Protein AF-A0AAD7ZHV6-F1 (afdb_monomer)

Solvent-accessible surface area (backbone atoms only — not comparable to full-atom values): 13917 Å² total; per-residue (Å²): 109,82,68,57,58,52,56,50,53,55,52,48,56,58,51,60,70,66,75,75,76,78,88,89,85,88,88,82,79,77,79,64,90,80,60,71,96,67,81,69,80,57,90,47,73,70,54,40,53,52,46,62,69,43,40,80,63,46,52,60,50,57,76,64,40,68,64,48,88,43,93,79,22,55,81,46,42,68,58,33,54,52,41,50,53,53,48,52,53,51,52,50,52,51,52,56,50,51,47,42,57,51,21,61,75,71,70,44,59,58,67,59,41,45,71,46,58,51,47,47,62,66,46,49,62,57,49,54,54,28,50,53,38,32,73,74,69,39,46,70,58,19,53,50,52,58,54,48,51,56,50,43,40,65,70,46,60,54,47,51,60,52,50,52,46,32,71,73,69,72,47,83,84,80,82,84,54,86,52,52,70,60,56,54,51,51,52,53,50,49,52,49,52,53,53,51,50,44,57,73,52,69,78,51,98,40,75,68,54,56,52,51,51,56,53,50,49,54,52,49,53,53,52,53,48,37,43,73,72,57,74,48,71,73,95,102

Radius of gyration: 22.1 Å; Cα contacts (8 Å, |Δi|>4): 87; chains: 1; bounding box: 61×50×46 Å

pLDDT: mean 73.15, std 20.59, range [24.53, 94.25]

Sequence (236 aa):
EKMEVGAAAITDSFCTQRESVGPMADPDEVVDTNDALDISWPDTARKRITYLLVAPIVFPLWITLPDTRTPRGKKFFPVTFIGSIVWIAAYSYLMVWWANVSGDTIKIPPEVMGLTFLAAGTSIPDLITSVIVARKGFGDMAVSSSVGSNIFDVTVGLPVPWLLYGIIYGKPVEVNSVGMVCSISILFMMLLFVILSIACFRWKMNKGLGFTMFLLYFVFVAVSLMFEYNVLTCPF

Structure (mmCIF, N/CA/C/O backbone):
data_AF-A0AAD7ZHV6-F1
#
_entry.id   AF-A0AAD7ZHV6-F1
#
loop_
_atom_site.group_PDB
_atom_site.id
_atom_site.type_symbol
_atom_site.label_atom_id
_atom_site.label_alt_id
_atom_site.label_comp_id
_atom_site.label_asym_id
_atom_site.label_entity_id
_atom_site.label_seq_id
_atom_site.pdbx_PDB_ins_code
_atom_site.Cartn_x
_atom_site.Cartn_y
_atom_site.Cartn_z
_atom_site.occupancy
_atom_site.B_iso_or_equiv
_atom_site.auth_seq_id
_atom_site.auth_comp_id
_atom_site.auth_asym_id
_atom_site.auth_atom_id
_atom_site.pdbx_PDB_model_num
ATOM 1 N N . GLU A 1 1 ? -9.400 23.121 25.399 1.00 29.61 1 GLU A N 1
ATOM 2 C CA . GLU A 1 1 ? -9.504 24.374 24.613 1.00 29.61 1 GLU A CA 1
ATOM 3 C C . GLU A 1 1 ? -8.744 24.382 23.277 1.00 29.61 1 GLU A C 1
ATOM 5 O O . GLU A 1 1 ? -9.383 24.137 22.266 1.00 29.61 1 GLU A O 1
ATOM 10 N N . LYS A 1 2 ? -7.412 24.567 23.187 1.00 24.53 2 LYS A N 1
ATOM 11 C CA . LYS A 1 2 ? -6.717 24.631 21.867 1.00 24.53 2 LYS A CA 1
ATOM 12 C C . LYS A 1 2 ? -6.598 23.301 21.090 1.00 24.53 2 LYS A C 1
ATOM 14 O O . LYS A 1 2 ? -6.359 23.336 19.890 1.00 24.53 2 LYS A O 1
ATOM 19 N N . MET A 1 3 ? -6.807 22.150 21.736 1.00 26.00 3 MET A N 1
ATOM 20 C CA . MET A 1 3 ? -6.895 20.837 21.063 1.00 26.00 3 MET A CA 1
ATOM 21 C C . MET A 1 3 ? -8.307 20.511 20.547 1.00 26.00 3 MET A C 1
ATOM 23 O O . MET A 1 3 ? -8.442 19.807 19.553 1.00 26.00 3 MET A O 1
ATOM 27 N N . GLU A 1 4 ? -9.355 21.062 21.166 1.00 28.09 4 GLU A N 1
ATOM 28 C CA . GLU A 1 4 ? -10.747 20.851 20.730 1.00 28.09 4 GLU A CA 1
ATOM 29 C C . GLU A 1 4 ? -11.086 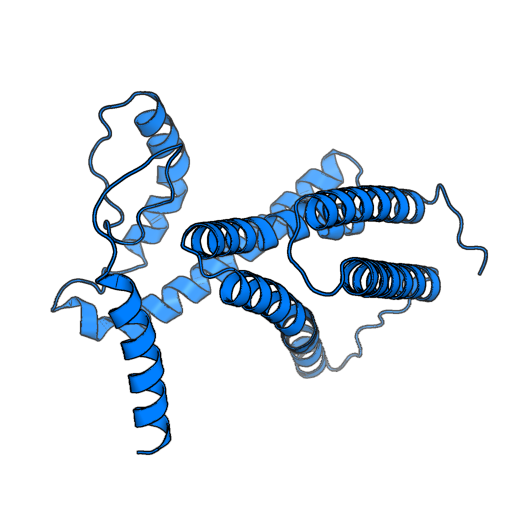21.689 19.492 1.00 28.09 4 GLU A C 1
ATOM 31 O O . GLU A 1 4 ? -11.798 21.223 18.608 1.00 28.09 4 GLU A O 1
ATOM 36 N N . VAL A 1 5 ? -10.495 22.884 19.372 1.00 28.27 5 VAL A N 1
ATOM 37 C CA . VAL A 1 5 ? -10.649 23.750 18.189 1.00 28.27 5 VAL A CA 1
ATOM 38 C C . VAL A 1 5 ? -9.995 23.129 16.942 1.00 28.27 5 VAL A C 1
ATOM 40 O O . VAL A 1 5 ? -10.519 23.267 15.839 1.00 28.27 5 VAL A O 1
ATOM 43 N N . GLY A 1 6 ? -8.896 22.381 17.104 1.00 25.42 6 GLY A N 1
ATOM 44 C CA . GLY A 1 6 ? -8.233 21.672 16.002 1.00 25.42 6 GLY A CA 1
ATOM 45 C C . GLY A 1 6 ? -9.021 20.459 15.495 1.00 25.42 6 GLY A C 1
ATOM 46 O O . GLY A 1 6 ? -9.124 20.254 14.289 1.00 25.42 6 GLY A O 1
ATOM 47 N N . ALA A 1 7 ? -9.641 19.694 16.400 1.00 28.95 7 ALA A N 1
ATOM 48 C CA . ALA A 1 7 ? -10.494 18.561 16.036 1.00 28.95 7 ALA A CA 1
ATOM 49 C C . ALA A 1 7 ? -11.798 19.014 15.351 1.00 28.95 7 ALA A C 1
ATOM 51 O O . ALA A 1 7 ? -12.241 18.387 14.387 1.00 28.95 7 ALA A O 1
ATOM 52 N N . ALA A 1 8 ? -12.373 20.141 15.788 1.00 27.81 8 ALA A N 1
ATOM 53 C CA . ALA A 1 8 ? -13.527 20.751 15.134 1.00 27.81 8 ALA A CA 1
ATOM 54 C C . ALA A 1 8 ? -13.194 21.218 13.704 1.00 27.81 8 ALA A C 1
ATOM 56 O O . ALA A 1 8 ? -13.941 20.898 12.789 1.00 27.81 8 ALA A O 1
ATOM 57 N N . ALA A 1 9 ? -12.041 21.861 13.481 1.00 28.52 9 ALA A N 1
ATOM 58 C CA . ALA A 1 9 ? -11.628 22.346 12.158 1.00 28.52 9 ALA A CA 1
ATOM 59 C C . ALA A 1 9 ? -11.360 21.220 11.136 1.00 28.52 9 ALA A C 1
ATOM 61 O O . ALA A 1 9 ? -11.648 21.374 9.950 1.00 28.52 9 ALA A O 1
ATOM 62 N N . ILE A 1 10 ? -10.845 20.070 11.585 1.00 32.94 10 ILE A N 1
ATOM 63 C CA . ILE A 1 10 ? -10.624 18.898 10.719 1.00 32.94 10 ILE A CA 1
ATOM 64 C C . ILE A 1 10 ? -11.960 18.234 10.360 1.00 32.94 10 ILE A C 1
ATOM 66 O O . ILE A 1 10 ? -12.163 17.838 9.214 1.00 32.94 10 ILE A O 1
ATOM 70 N N . THR A 1 11 ? -12.894 18.176 11.313 1.00 33.62 11 THR A N 1
ATOM 71 C CA . THR A 1 11 ? -14.239 17.625 11.087 1.00 33.62 11 THR A CA 1
ATOM 72 C C . THR A 1 11 ? -15.056 18.519 10.147 1.00 33.62 11 THR A C 1
ATOM 74 O O . THR A 1 11 ? -15.744 18.008 9.266 1.00 33.62 11 THR A O 1
ATOM 77 N N . ASP A 1 12 ? -14.926 19.843 10.265 1.00 28.05 12 ASP A N 1
ATOM 78 C CA . ASP A 1 12 ? -15.642 20.819 9.432 1.00 28.05 12 ASP A CA 1
ATOM 79 C C . ASP A 1 12 ? -15.108 20.860 7.990 1.00 28.05 12 ASP A C 1
ATOM 81 O O . ASP A 1 12 ? -15.878 20.948 7.032 1.00 28.05 12 ASP A O 1
ATOM 85 N N . SER A 1 13 ? -13.792 20.686 7.810 1.00 30.81 13 SER A N 1
ATOM 86 C CA . SER A 1 13 ? -13.170 20.574 6.482 1.00 30.81 13 SER A CA 1
ATOM 87 C C . SER A 1 13 ? -13.609 19.293 5.748 1.00 30.81 13 SER A C 1
ATOM 89 O O . SER A 1 13 ? -13.866 19.312 4.543 1.00 30.81 13 SER A O 1
ATOM 91 N N . PHE A 1 14 ? -13.801 18.192 6.488 1.00 32.56 14 PHE A N 1
ATOM 92 C CA . PHE A 1 14 ? -14.331 16.933 5.949 1.00 32.56 14 PHE A CA 1
ATOM 93 C C . PHE A 1 14 ? -15.841 16.996 5.655 1.00 32.56 14 PHE A C 1
ATOM 95 O O . PHE A 1 14 ? -16.314 16.363 4.710 1.00 32.56 14 PHE A O 1
ATOM 102 N N . CYS A 1 15 ? -16.604 17.772 6.435 1.00 30.14 15 CYS A N 1
ATOM 103 C CA . CYS A 1 15 ? -18.039 17.980 6.218 1.00 30.14 15 CYS A CA 1
ATOM 104 C C . CYS A 1 15 ? -18.305 18.897 5.010 1.00 30.14 15 CYS A C 1
ATOM 106 O O . CYS A 1 15 ? -19.148 18.584 4.172 1.00 30.14 15 CYS A O 1
ATOM 108 N N . THR A 1 16 ? -17.509 19.960 4.849 1.00 28.33 16 THR A N 1
ATOM 109 C CA . THR A 1 16 ? -17.641 20.936 3.749 1.00 28.33 16 THR A CA 1
ATOM 110 C C . THR A 1 16 ? -17.313 20.322 2.379 1.00 28.33 16 THR A C 1
ATOM 112 O O . THR A 1 16 ? -17.933 20.670 1.374 1.00 28.33 16 THR A O 1
ATOM 115 N N . GLN A 1 17 ? -16.398 19.344 2.303 1.00 30.81 17 GLN A N 1
ATOM 116 C CA . GLN A 1 17 ? -16.165 18.598 1.054 1.00 30.81 17 GLN A CA 1
ATOM 117 C C . GLN A 1 17 ? -17.303 17.625 0.689 1.00 30.81 17 GLN A C 1
ATOM 119 O O . GLN A 1 17 ? -17.362 17.167 -0.454 1.00 30.81 17 GLN A O 1
ATOM 124 N N . ARG A 1 18 ? -18.213 17.314 1.622 1.00 34.84 18 ARG A N 1
ATOM 125 C CA . ARG A 1 18 ? -19.329 16.379 1.409 1.00 34.84 18 ARG A CA 1
ATOM 126 C C . ARG A 1 18 ? -20.554 17.035 0.758 1.00 34.84 18 ARG A C 1
ATOM 128 O O . ARG A 1 18 ? -21.341 16.323 0.145 1.00 34.84 18 ARG A O 1
ATOM 135 N N . GLU A 1 19 ? -20.702 18.360 0.841 1.00 28.58 19 GLU A N 1
ATOM 136 C CA . GLU A 1 19 ? -21.895 19.087 0.361 1.00 28.58 19 GLU A CA 1
ATOM 137 C C . GLU A 1 19 ? -21.845 19.553 -1.109 1.00 28.58 19 GLU A C 1
ATOM 139 O O . GLU A 1 19 ? -22.866 19.980 -1.640 1.00 28.58 19 GLU A O 1
ATOM 144 N N . SER A 1 20 ? -20.714 19.455 -1.818 1.00 25.39 20 SER A N 1
ATOM 145 C CA . SER A 1 20 ? -20.574 20.048 -3.166 1.00 25.39 20 SER A CA 1
ATOM 146 C C . SER A 1 20 ? -20.780 19.100 -4.359 1.00 25.39 20 SER A C 1
ATOM 148 O O . SER A 1 20 ? -20.520 19.487 -5.499 1.00 25.39 20 SER A O 1
ATOM 150 N N . VAL A 1 21 ? -21.270 17.873 -4.159 1.00 34.78 21 VAL A N 1
ATOM 151 C CA . VAL A 1 21 ? -21.378 16.883 -5.249 1.00 34.78 21 VAL A CA 1
ATOM 152 C C . VAL A 1 21 ? -22.823 16.748 -5.745 1.00 34.78 21 VAL A C 1
ATOM 154 O O . VAL A 1 21 ? -23.603 15.951 -5.232 1.00 34.78 21 VAL A O 1
ATOM 157 N N . GLY A 1 22 ? -23.166 17.538 -6.769 1.00 26.11 22 GLY A N 1
ATOM 158 C CA . GLY A 1 22 ? -24.291 17.278 -7.681 1.00 26.11 22 GLY A CA 1
ATOM 159 C C . GLY A 1 22 ? -24.000 16.122 -8.665 1.00 26.11 22 GLY A C 1
ATOM 160 O O . GLY A 1 22 ? -22.880 15.609 -8.688 1.00 26.11 22 GLY A O 1
ATOM 161 N N . PRO A 1 23 ? -24.991 15.669 -9.462 1.00 35.00 23 PRO A N 1
ATOM 162 C CA . PRO A 1 23 ? -25.099 14.259 -9.842 1.00 35.00 23 PRO A CA 1
ATOM 163 C C . PRO A 1 23 ? -24.339 13.826 -11.114 1.00 35.00 23 PRO A C 1
ATOM 165 O O . PRO A 1 23 ? -24.315 14.534 -12.115 1.00 35.00 23 PRO A O 1
ATOM 168 N N . MET A 1 24 ? -23.880 12.564 -11.045 1.00 32.53 24 MET A N 1
ATOM 169 C CA . MET A 1 24 ? -23.642 11.545 -12.094 1.00 32.53 24 MET A CA 1
ATOM 170 C C . MET A 1 24 ? -22.413 11.612 -13.024 1.00 32.53 24 MET A C 1
ATOM 172 O O . MET A 1 24 ? -22.297 12.490 -13.871 1.00 32.53 24 MET A O 1
ATOM 176 N N . ALA A 1 25 ? -21.610 10.533 -12.988 1.00 29.33 25 ALA A N 1
ATOM 177 C CA . ALA A 1 25 ? -21.457 9.581 -14.106 1.00 29.33 25 ALA A CA 1
ATOM 178 C C . ALA A 1 25 ? -20.712 8.294 -13.660 1.00 29.33 25 ALA A C 1
ATOM 180 O O . ALA A 1 25 ? -19.634 8.361 -13.073 1.00 29.33 25 ALA A O 1
ATOM 181 N N . ASP A 1 26 ? -21.324 7.146 -13.962 1.00 27.09 26 ASP A N 1
ATOM 182 C CA . ASP A 1 26 ? -20.898 5.752 -13.731 1.00 27.09 26 ASP A CA 1
ATOM 183 C C . ASP A 1 26 ? -19.691 5.372 -14.626 1.00 27.09 26 ASP A C 1
ATOM 185 O O . ASP A 1 26 ? -19.615 5.850 -15.766 1.00 27.09 26 ASP A O 1
ATOM 189 N N . PRO A 1 27 ? -18.712 4.577 -14.145 1.00 34.56 27 PRO A N 1
ATOM 190 C CA . PRO A 1 27 ? -18.794 3.135 -14.400 1.00 34.56 27 PRO A CA 1
ATOM 191 C C . PRO A 1 27 ? -18.242 2.272 -13.242 1.00 34.56 27 PRO A C 1
ATOM 193 O O . PRO A 1 27 ? -17.041 2.270 -12.965 1.00 34.56 27 PRO A O 1
ATOM 196 N N . ASP A 1 28 ? -19.146 1.506 -12.639 1.00 31.28 28 ASP A N 1
ATOM 197 C CA . ASP A 1 28 ? -18.981 0.365 -11.733 1.00 31.28 28 ASP A CA 1
ATOM 198 C C . ASP A 1 28 ? -18.637 0.695 -10.263 1.00 31.28 28 ASP A C 1
ATOM 200 O O . ASP A 1 28 ? -17.529 0.487 -9.770 1.00 31.28 28 ASP A O 1
ATOM 204 N N . GLU A 1 29 ? -19.682 1.181 -9.574 1.00 35.78 29 GLU A N 1
ATOM 205 C CA . GLU A 1 29 ? -19.980 1.067 -8.131 1.00 35.78 29 GLU A CA 1
ATOM 206 C C . GLU A 1 29 ? -18.822 1.339 -7.163 1.00 35.78 29 GLU A C 1
ATOM 208 O O . GLU A 1 29 ? -18.346 0.483 -6.414 1.00 35.78 29 GLU A O 1
ATOM 213 N N . VAL A 1 30 ? -18.448 2.615 -7.085 1.00 38.97 30 VAL A N 1
ATOM 214 C CA . VAL A 1 30 ? -17.851 3.157 -5.866 1.00 38.97 30 VAL A CA 1
ATOM 215 C C . VAL A 1 30 ? -18.889 3.012 -4.754 1.00 38.97 30 VAL A C 1
ATOM 217 O O . VAL A 1 30 ? -19.944 3.636 -4.827 1.00 38.97 30 VAL A O 1
ATOM 220 N N . VAL A 1 31 ? -18.595 2.172 -3.759 1.00 37.25 31 VAL A N 1
ATOM 221 C CA . VAL A 1 31 ? -19.381 1.999 -2.529 1.00 37.25 31 VAL A CA 1
ATOM 222 C C . VAL A 1 31 ? -19.803 3.374 -2.013 1.00 37.25 31 VAL A C 1
ATOM 224 O O . VAL A 1 31 ? -18.964 4.158 -1.557 1.00 37.25 31 VAL A O 1
ATOM 227 N N . ASP A 1 32 ? -21.093 3.681 -2.137 1.00 33.06 32 ASP A N 1
ATOM 228 C CA . ASP A 1 32 ? -21.663 4.914 -1.622 1.00 33.06 32 ASP A CA 1
ATOM 229 C C . ASP A 1 32 ? -21.530 4.879 -0.097 1.00 33.06 32 ASP A C 1
ATOM 231 O O . ASP A 1 32 ? -22.195 4.123 0.606 1.00 33.06 32 ASP A O 1
ATOM 235 N N . THR A 1 33 ? -20.595 5.665 0.434 1.00 39.09 33 THR A N 1
ATOM 236 C CA . THR A 1 33 ? -20.297 5.741 1.874 1.00 39.09 33 THR A CA 1
ATOM 237 C C . THR A 1 33 ? -21.396 6.471 2.663 1.00 39.09 33 THR A C 1
ATOM 239 O O . THR A 1 33 ? -21.225 6.780 3.851 1.00 39.09 33 THR A O 1
ATOM 242 N N . ASN A 1 34 ? -22.527 6.788 2.024 1.00 37.19 34 ASN A N 1
ATOM 243 C CA . ASN A 1 34 ? -23.663 7.450 2.649 1.00 37.19 34 ASN A CA 1
ATOM 244 C C . ASN A 1 34 ? -24.919 6.608 2.8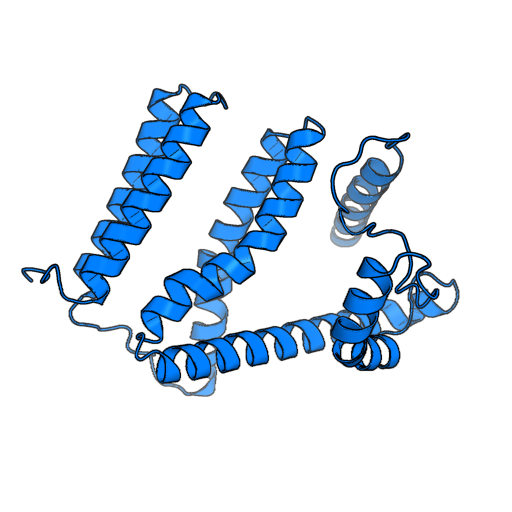34 1.00 37.19 34 ASN A C 1
ATOM 246 O O . ASN A 1 34 ? -25.725 7.000 3.682 1.00 37.19 34 ASN A O 1
ATOM 250 N N . ASP A 1 35 ? -25.040 5.459 2.183 1.00 38.53 35 ASP A N 1
ATOM 251 C CA . ASP A 1 35 ? -26.140 4.553 2.474 1.00 38.53 35 ASP A CA 1
ATOM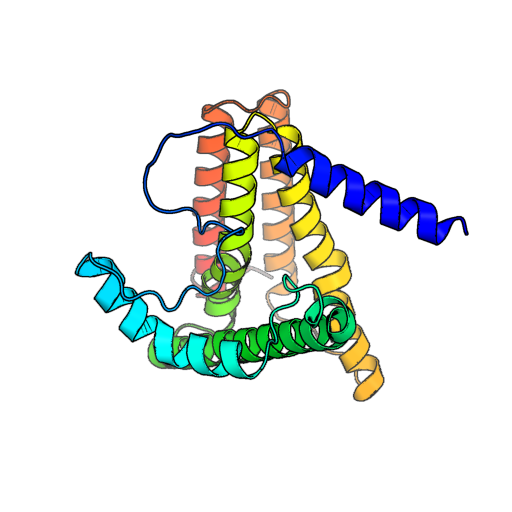 252 C C . ASP A 1 35 ? -25.760 3.638 3.638 1.00 38.53 35 ASP A C 1
ATOM 254 O O . ASP A 1 35 ? -24.589 3.327 3.881 1.00 38.53 35 ASP A O 1
ATOM 258 N N . ALA A 1 36 ? -26.753 3.289 4.454 1.00 39.62 36 ALA A N 1
ATOM 259 C CA . ALA A 1 36 ? -26.572 2.334 5.533 1.00 39.62 36 ALA A CA 1
ATOM 260 C C . ALA A 1 36 ? -26.029 1.006 4.972 1.00 39.62 36 ALA A C 1
ATOM 262 O O . ALA A 1 36 ? -25.963 0.789 3.764 1.00 39.62 36 ALA A O 1
ATOM 263 N N . LEU A 1 37 ? -25.678 0.072 5.856 1.00 46.94 37 LEU A N 1
ATOM 264 C CA . LEU A 1 37 ? -25.585 -1.339 5.487 1.00 46.94 37 LEU A CA 1
ATOM 265 C C . LEU A 1 37 ? -26.996 -1.808 5.082 1.00 46.94 37 LEU A C 1
ATOM 267 O O . LEU A 1 37 ? -27.730 -2.388 5.879 1.00 46.94 37 LEU A O 1
ATOM 271 N N . ASP A 1 38 ? -27.425 -1.420 3.882 1.00 43.81 38 ASP A N 1
ATOM 272 C CA . ASP A 1 38 ? -28.804 -1.516 3.449 1.00 43.81 38 ASP A CA 1
ATOM 273 C C . ASP A 1 38 ? -29.036 -2.954 2.996 1.00 43.81 38 ASP A C 1
ATOM 275 O O . ASP A 1 38 ? -28.678 -3.370 1.897 1.00 43.81 38 ASP A O 1
ATOM 279 N N . ILE A 1 39 ? -29.628 -3.737 3.897 1.00 52.03 39 ILE A N 1
ATOM 280 C CA . ILE A 1 39 ? -30.078 -5.123 3.692 1.00 52.03 39 ILE A CA 1
ATOM 281 C C . ILE A 1 39 ? -31.257 -5.197 2.692 1.00 52.03 39 ILE A C 1
ATOM 283 O O . ILE A 1 39 ? -31.858 -6.253 2.487 1.00 52.03 39 ILE A O 1
ATOM 287 N N . SER A 1 40 ? -31.599 -4.080 2.039 1.00 51.97 40 SER A N 1
ATOM 288 C CA . SER A 1 40 ? -32.602 -4.034 0.981 1.00 51.97 40 SER A CA 1
ATOM 289 C C . SER A 1 40 ? -32.300 -5.091 -0.089 1.00 51.97 40 SER A C 1
ATOM 291 O O . SER A 1 40 ? -31.190 -5.212 -0.609 1.00 51.97 40 SER A O 1
ATOM 293 N N . TRP A 1 41 ? -33.292 -5.943 -0.350 1.00 52.00 41 TRP A N 1
ATOM 294 C CA . TRP A 1 41 ? -33.145 -7.076 -1.251 1.00 52.00 41 TRP A CA 1
ATOM 295 C C . TRP A 1 41 ? -32.847 -6.567 -2.666 1.00 52.00 41 TRP A C 1
ATOM 297 O O . TRP A 1 41 ? -33.684 -5.871 -3.239 1.00 52.00 41 TRP A O 1
ATOM 307 N N . PRO A 1 42 ? -31.687 -6.899 -3.254 1.00 55.62 42 PRO A N 1
ATOM 308 C CA . PRO A 1 42 ? -31.314 -6.315 -4.529 1.00 55.62 42 PRO A CA 1
ATOM 309 C C . PRO A 1 42 ? -32.126 -6.912 -5.690 1.00 55.62 42 PRO A C 1
ATOM 311 O O . PRO A 1 42 ? -32.294 -8.136 -5.811 1.00 55.62 42 PRO A O 1
ATOM 314 N N . ASP A 1 43 ? -32.578 -6.036 -6.589 1.00 60.75 43 ASP A N 1
ATOM 315 C CA . ASP A 1 43 ? -33.375 -6.397 -7.769 1.00 60.75 43 ASP A CA 1
ATOM 316 C C . ASP A 1 43 ? -32.546 -7.090 -8.867 1.00 60.75 43 ASP A C 1
ATOM 318 O O . ASP A 1 43 ? -33.053 -7.932 -9.611 1.00 60.75 43 ASP A O 1
ATOM 322 N N . THR A 1 44 ? -31.240 -6.812 -8.941 1.00 69.56 44 THR A N 1
ATOM 323 C CA . THR A 1 44 ? -30.339 -7.349 -9.975 1.00 69.56 44 THR A CA 1
ATOM 324 C C . THR A 1 44 ? -29.717 -8.689 -9.564 1.00 69.56 44 THR A C 1
ATOM 326 O O . THR A 1 44 ? -29.131 -8.810 -8.488 1.00 69.56 44 THR A O 1
ATOM 329 N N . ALA A 1 45 ? -29.730 -9.689 -10.456 1.00 70.38 45 ALA A N 1
ATOM 330 C CA . ALA A 1 45 ? -29.192 -11.033 -10.186 1.00 70.38 45 ALA A CA 1
ATOM 331 C C . ALA A 1 45 ? -27.720 -11.043 -9.714 1.00 70.38 45 ALA A C 1
ATOM 333 O O . ALA A 1 45 ? -27.380 -11.786 -8.796 1.00 70.38 45 ALA A O 1
ATOM 334 N N . ARG A 1 46 ? -26.857 -10.178 -10.276 1.00 62.84 46 ARG A N 1
ATOM 335 C CA . ARG A 1 46 ? -25.459 -10.016 -9.822 1.00 62.84 46 ARG A CA 1
ATOM 336 C C . ARG A 1 46 ? -25.372 -9.523 -8.377 1.00 62.84 46 ARG A C 1
ATOM 338 O O . ARG A 1 46 ? -24.656 -10.113 -7.579 1.00 62.84 46 ARG A O 1
ATOM 345 N N . LYS A 1 47 ? -26.152 -8.499 -8.026 1.00 61.06 47 LYS A N 1
ATOM 346 C CA . LYS A 1 47 ? -26.185 -7.923 -6.676 1.00 61.06 47 LYS A CA 1
ATOM 347 C C . LYS A 1 47 ? -26.703 -8.925 -5.643 1.00 61.06 47 LYS A C 1
ATOM 349 O O . LYS A 1 47 ? -26.186 -8.973 -4.535 1.00 61.06 47 LYS A O 1
ATOM 354 N N . ARG A 1 48 ? -27.656 -9.785 -6.018 1.00 65.75 48 ARG A N 1
ATOM 355 C CA . ARG A 1 48 ? -28.178 -10.853 -5.147 1.00 65.75 48 ARG A CA 1
ATOM 356 C C . ARG A 1 48 ? -27.147 -11.948 -4.860 1.00 65.75 48 ARG A C 1
ATOM 358 O O . ARG A 1 48 ? -27.071 -12.423 -3.732 1.00 65.75 48 ARG A O 1
ATOM 365 N N . ILE A 1 49 ? -26.335 -12.315 -5.853 1.00 70.12 49 ILE A N 1
ATOM 366 C CA . ILE A 1 49 ? -25.233 -13.276 -5.684 1.00 70.12 49 ILE A CA 1
ATOM 367 C C . ILE A 1 49 ? -24.131 -12.679 -4.799 1.00 70.12 49 ILE A C 1
ATOM 369 O O . ILE A 1 49 ? -23.696 -13.328 -3.851 1.00 70.12 49 ILE A O 1
ATOM 373 N N . THR A 1 50 ? -23.727 -11.431 -5.057 1.00 61.38 50 THR A N 1
ATOM 374 C CA . THR A 1 50 ? -22.744 -10.721 -4.224 1.00 61.38 50 THR A CA 1
ATOM 375 C C . THR A 1 50 ? -23.242 -10.565 -2.787 1.00 61.38 50 THR A C 1
ATOM 377 O O . THR A 1 50 ? -22.495 -10.835 -1.851 1.00 61.38 50 THR A O 1
ATOM 380 N N . TYR A 1 51 ? -24.517 -10.217 -2.594 1.00 67.12 51 TYR A N 1
ATOM 381 C CA . TYR A 1 51 ? -25.131 -10.110 -1.272 1.00 67.12 51 TYR A CA 1
ATOM 382 C C . TYR A 1 51 ? -25.118 -11.447 -0.524 1.00 67.12 51 TYR A C 1
ATOM 384 O O . TYR A 1 51 ? -24.718 -11.485 0.631 1.00 67.12 51 TYR A O 1
ATOM 392 N N . LEU A 1 52 ? -25.471 -12.560 -1.178 1.00 73.38 52 LEU A N 1
ATOM 393 C CA . LEU A 1 52 ? -25.404 -13.896 -0.569 1.00 73.38 52 LEU A CA 1
ATOM 394 C C . LEU A 1 52 ? -23.978 -14.305 -0.167 1.00 73.38 52 LEU A C 1
ATOM 396 O O . LEU A 1 52 ? -23.805 -14.941 0.870 1.00 73.38 52 LEU A O 1
ATOM 400 N N . LEU A 1 53 ? -22.965 -13.930 -0.955 1.00 69.62 53 LEU A N 1
ATOM 401 C CA . LEU A 1 53 ? -21.554 -14.196 -0.646 1.00 69.62 53 LEU A CA 1
ATOM 402 C C . LEU A 1 53 ? -21.022 -13.345 0.513 1.00 69.62 53 LEU A C 1
ATOM 404 O O . LEU A 1 53 ? -20.233 -13.827 1.321 1.00 69.62 53 LEU A O 1
ATOM 408 N N . VAL A 1 54 ? -21.449 -12.085 0.597 1.00 68.06 54 VAL A N 1
ATOM 409 C CA . VAL A 1 54 ? -20.977 -11.110 1.592 1.00 68.06 54 VAL A CA 1
ATOM 410 C C . VAL A 1 54 ? -21.797 -11.173 2.892 1.00 68.06 54 VAL A C 1
ATOM 412 O O . VAL A 1 54 ? -21.290 -10.839 3.961 1.00 68.06 54 VAL A O 1
ATOM 415 N N . ALA A 1 55 ? -23.031 -11.682 2.840 1.00 68.25 55 ALA A N 1
ATOM 416 C CA . ALA A 1 55 ? -23.931 -11.868 3.979 1.00 68.25 55 ALA A CA 1
ATOM 417 C C . ALA A 1 55 ? -23.307 -12.568 5.204 1.00 68.25 55 ALA A C 1
ATOM 419 O O . ALA A 1 55 ? -23.480 -12.041 6.302 1.00 68.25 55 ALA A O 1
ATOM 420 N N . PRO A 1 56 ? -22.568 -13.693 5.094 1.00 72.38 56 PRO A N 1
ATOM 421 C CA . PRO A 1 56 ? -21.961 -14.331 6.267 1.00 72.38 56 PRO A CA 1
ATOM 422 C C . PRO A 1 56 ? -20.900 -13.464 6.965 1.00 72.38 56 PRO A C 1
ATOM 424 O O . PRO A 1 56 ? -20.649 -13.660 8.149 1.00 72.38 56 PRO A O 1
ATOM 427 N N . ILE A 1 57 ? -20.302 -12.501 6.257 1.00 69.94 57 ILE A N 1
ATOM 428 C CA . ILE A 1 57 ? -19.294 -11.563 6.779 1.00 69.94 57 ILE A CA 1
ATOM 429 C C . ILE A 1 57 ? -19.974 -10.306 7.344 1.00 69.94 57 ILE A C 1
ATOM 431 O O . ILE A 1 57 ? -19.621 -9.804 8.410 1.00 69.94 57 ILE A O 1
ATOM 435 N N . VAL A 1 58 ? -21.002 -9.818 6.652 1.00 66.44 58 VAL A N 1
ATOM 436 C CA . VAL A 1 58 ? -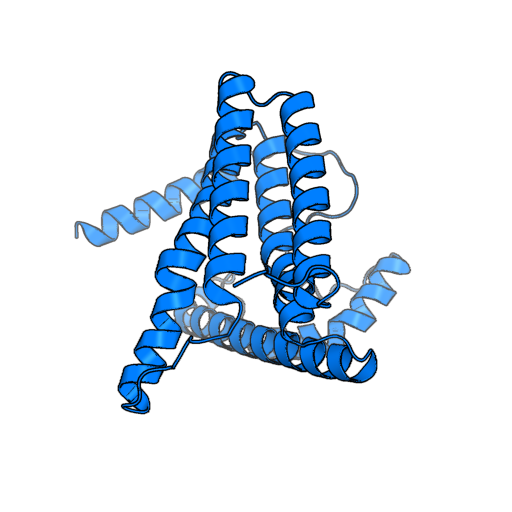21.746 -8.609 7.019 1.00 66.44 58 VAL A CA 1
ATOM 437 C C . VAL A 1 58 ? -22.703 -8.832 8.187 1.00 66.44 58 VAL A C 1
ATOM 439 O O . VAL A 1 58 ? -22.902 -7.928 8.994 1.00 66.44 58 VAL A O 1
ATOM 442 N N . PHE A 1 59 ? -23.275 -10.026 8.326 1.00 70.00 59 PHE A N 1
ATOM 443 C CA . PHE A 1 59 ? -24.229 -10.332 9.390 1.00 70.00 59 PHE A CA 1
ATOM 444 C C . PHE A 1 59 ? -23.614 -10.214 10.805 1.00 70.00 59 PHE A C 1
ATOM 446 O O . PHE A 1 59 ? -24.190 -9.514 11.640 1.00 70.00 59 PHE A O 1
ATOM 453 N N . PRO A 1 60 ? -22.420 -10.776 11.090 1.00 68.94 60 PRO A N 1
ATOM 454 C CA . PRO A 1 60 ? -21.704 -10.526 12.343 1.00 68.94 60 PRO A CA 1
ATOM 455 C C . PRO A 1 60 ? -21.361 -9.048 12.572 1.00 68.94 60 PRO A C 1
ATOM 457 O O . PRO A 1 60 ? -21.480 -8.553 13.695 1.00 68.94 60 PRO A O 1
ATOM 460 N N . LEU A 1 61 ? -20.960 -8.336 11.513 1.00 66.06 61 LEU A N 1
ATOM 461 C CA . LEU A 1 61 ? -20.585 -6.922 11.565 1.00 66.06 61 LEU A CA 1
ATOM 462 C C . LEU A 1 61 ? -21.789 -6.035 11.922 1.00 66.06 61 LEU A C 1
ATOM 464 O O . LEU A 1 61 ? -21.675 -5.136 12.749 1.00 66.06 61 LEU A O 1
ATOM 468 N N . TRP A 1 62 ? -22.959 -6.338 11.361 1.00 65.94 62 TRP A N 1
ATOM 469 C CA . TRP A 1 62 ? -24.206 -5.622 11.626 1.00 65.94 62 TRP A CA 1
ATOM 470 C C . TRP A 1 62 ? -24.704 -5.813 13.066 1.00 65.94 62 TRP A C 1
ATOM 472 O O . TRP A 1 62 ? -25.171 -4.867 13.693 1.00 65.94 62 TRP A O 1
ATOM 482 N N . ILE A 1 63 ? -24.550 -7.018 13.627 1.00 68.25 63 ILE A N 1
ATOM 483 C CA . ILE A 1 63 ? -24.917 -7.308 15.026 1.00 68.25 63 ILE A CA 1
ATOM 484 C C . ILE A 1 63 ? -24.012 -6.560 16.014 1.00 68.25 63 ILE A C 1
ATOM 486 O O . ILE A 1 63 ? -24.450 -6.173 17.096 1.00 68.25 63 ILE A O 1
ATOM 490 N N . THR A 1 64 ? -22.740 -6.376 15.666 1.00 67.94 64 THR A N 1
ATOM 491 C CA . THR A 1 64 ? -21.715 -5.863 16.586 1.00 67.94 64 THR A CA 1
ATOM 492 C C . THR A 1 64 ? -21.446 -4.363 16.450 1.00 67.94 64 THR A C 1
ATOM 494 O O . THR A 1 64 ? -20.951 -3.763 17.405 1.00 67.94 64 THR A O 1
ATOM 497 N N . LEU A 1 65 ? -21.792 -3.735 15.319 1.00 66.00 65 LEU A N 1
ATOM 498 C CA . LEU A 1 65 ? -21.649 -2.293 15.091 1.00 66.00 65 LEU A CA 1
ATOM 499 C C . LEU A 1 65 ? -23.012 -1.577 15.101 1.00 66.00 65 LEU A C 1
ATOM 501 O O . LEU A 1 65 ? -23.682 -1.523 14.070 1.00 66.00 65 LEU A O 1
ATOM 505 N N . PRO A 1 66 ? -23.430 -0.985 16.239 1.00 63.00 66 PRO A N 1
ATOM 506 C CA . PRO A 1 66 ? -24.660 -0.201 16.286 1.00 63.00 66 PRO A CA 1
ATOM 507 C C . PRO A 1 66 ? -24.576 1.059 15.408 1.00 63.00 66 PRO A C 1
ATOM 509 O O . PRO A 1 66 ? -23.559 1.744 15.362 1.00 63.00 66 PRO A O 1
ATOM 512 N N . ASP A 1 67 ? -25.668 1.396 14.723 1.00 63.56 67 ASP A N 1
ATOM 513 C CA . ASP A 1 67 ? -25.705 2.534 13.800 1.00 63.56 67 ASP A CA 1
ATOM 514 C C . ASP A 1 67 ? -25.660 3.890 14.538 1.00 63.56 67 ASP A C 1
ATOM 516 O O . ASP A 1 67 ? -26.576 4.264 15.284 1.00 63.56 67 ASP A O 1
ATOM 520 N N . THR A 1 68 ? -24.590 4.657 14.307 1.00 62.41 68 THR A N 1
ATOM 521 C CA . THR A 1 68 ? -24.365 5.989 14.897 1.00 62.41 68 THR A CA 1
ATOM 522 C C . THR A 1 68 ? -25.050 7.130 14.149 1.00 62.41 68 THR A C 1
ATOM 524 O O . THR A 1 68 ? -25.071 8.253 14.661 1.00 62.41 68 THR A O 1
ATOM 527 N N . ARG A 1 69 ? -25.642 6.880 12.971 1.00 61.06 69 ARG A N 1
ATOM 528 C CA . ARG A 1 69 ? -26.326 7.912 12.170 1.00 61.06 69 ARG A CA 1
ATOM 529 C C . ARG A 1 69 ? -27.663 8.333 12.787 1.00 61.06 69 ARG A C 1
ATOM 531 O O . ARG A 1 69 ? -28.141 9.435 12.526 1.00 61.06 69 ARG A O 1
ATOM 538 N N . THR A 1 70 ? -28.248 7.509 13.660 1.00 61.84 70 THR A N 1
ATOM 539 C CA . THR A 1 70 ? -29.482 7.849 14.382 1.00 61.84 70 THR A CA 1
ATOM 540 C C . THR A 1 70 ? -29.215 8.779 15.582 1.00 61.84 70 THR A C 1
ATOM 542 O O . THR A 1 70 ? -28.194 8.655 16.264 1.00 61.84 70 THR A O 1
ATOM 545 N N . PRO A 1 71 ? -30.143 9.693 15.940 1.00 60.34 71 PRO A N 1
ATOM 546 C CA . PRO A 1 71 ? -29.968 10.613 17.073 1.00 60.34 71 PRO A CA 1
ATOM 547 C C . PRO A 1 71 ? -29.800 9.908 18.434 1.00 60.34 71 PRO A C 1
ATOM 549 O O . PRO A 1 71 ? -29.242 10.494 19.360 1.00 60.34 71 PRO A O 1
ATOM 552 N N . ARG A 1 72 ? -30.229 8.640 18.561 1.00 62.00 72 ARG A N 1
ATOM 553 C CA . ARG A 1 72 ? -29.975 7.781 19.734 1.00 62.00 72 ARG A CA 1
ATOM 554 C C . ARG A 1 72 ? -28.597 7.097 19.688 1.00 62.00 72 ARG A C 1
ATOM 556 O O . ARG A 1 72 ? -28.002 6.889 20.743 1.00 62.00 72 ARG A O 1
ATOM 563 N N . GLY A 1 73 ? -28.073 6.806 18.494 1.00 61.47 73 GLY A N 1
ATOM 564 C CA . GLY A 1 73 ? -26.785 6.145 18.258 1.00 61.47 73 GLY A CA 1
ATOM 565 C C . GLY A 1 73 ? -25.551 7.022 18.495 1.00 61.47 73 GLY A C 1
ATOM 566 O O . GLY A 1 73 ? -24.490 6.494 18.818 1.00 61.47 73 GLY A O 1
ATOM 567 N N . LYS A 1 74 ? -25.680 8.359 18.456 1.00 65.94 74 LYS A N 1
ATOM 568 C CA . LYS A 1 74 ? -24.563 9.290 18.737 1.00 65.94 74 LYS A CA 1
ATOM 569 C C . LYS A 1 74 ? -23.887 9.067 20.099 1.00 65.94 74 LYS A C 1
ATOM 571 O O . LYS A 1 74 ? -22.692 9.305 20.228 1.00 65.94 74 LYS A O 1
ATOM 576 N N . LYS A 1 75 ? -24.617 8.575 21.111 1.00 70.50 75 LYS A N 1
ATOM 577 C CA . LYS A 1 75 ? -24.049 8.249 22.437 1.00 70.50 75 LYS A CA 1
ATOM 578 C C . LYS A 1 75 ? -23.163 6.997 22.434 1.00 70.50 75 LYS A C 1
ATOM 580 O O . LYS A 1 75 ? -22.312 6.865 23.305 1.00 70.50 75 LYS A O 1
ATOM 585 N N . PHE A 1 76 ? -23.342 6.103 21.463 1.00 70.00 76 PHE A N 1
ATOM 586 C CA . PHE A 1 76 ? -22.589 4.853 21.331 1.00 70.00 76 PHE A CA 1
ATOM 587 C C . PHE A 1 76 ? -21.416 4.955 20.346 1.00 70.00 76 PHE A C 1
ATOM 589 O O . PHE A 1 76 ? -20.754 3.954 20.083 1.00 70.00 76 PHE A O 1
ATOM 596 N N . PHE A 1 77 ? -21.096 6.165 19.871 1.00 76.81 77 PHE A N 1
ATOM 597 C CA . PHE A 1 77 ? -19.942 6.432 19.010 1.00 76.81 77 PHE A CA 1
ATOM 598 C C . PHE A 1 77 ? -18.629 5.762 19.471 1.00 76.81 77 PHE A C 1
ATOM 600 O O . PHE A 1 77 ? -18.030 5.043 18.668 1.00 76.81 77 PHE A O 1
ATOM 607 N N . PRO A 1 78 ? -18.180 5.891 20.740 1.00 79.25 78 PRO A N 1
ATOM 608 C CA . PRO A 1 78 ? -16.927 5.261 21.161 1.00 79.25 78 PRO A CA 1
ATOM 609 C C . PRO A 1 78 ? -16.979 3.728 21.097 1.00 79.25 78 PRO A C 1
ATOM 611 O O . PRO A 1 78 ? -15.987 3.099 20.745 1.00 79.25 78 PRO A O 1
ATOM 614 N N . VAL A 1 79 ? -18.138 3.118 21.367 1.00 80.50 79 VAL A N 1
ATOM 615 C CA . VAL A 1 79 ? -18.317 1.658 21.283 1.00 80.50 79 VAL A CA 1
ATOM 616 C C . VAL A 1 79 ? -18.206 1.191 19.835 1.00 80.50 79 VAL A C 1
ATOM 618 O O . VAL A 1 79 ? -17.534 0.205 19.557 1.00 80.50 79 VAL A O 1
ATOM 621 N N . THR A 1 80 ? -18.803 1.930 18.901 1.00 78.56 80 THR A N 1
ATOM 622 C CA . THR A 1 80 ? -18.747 1.602 17.468 1.00 78.56 80 THR A CA 1
ATOM 623 C C . THR A 1 80 ? -17.358 1.802 16.881 1.00 78.56 80 THR A C 1
ATOM 625 O O . THR A 1 80 ? -16.934 1.024 16.035 1.00 78.56 80 THR A O 1
ATOM 628 N N . PHE A 1 81 ? -16.623 2.799 17.376 1.00 79.56 81 PHE A N 1
ATOM 629 C CA . PHE A 1 81 ? -15.247 3.060 16.974 1.00 79.56 81 PHE A CA 1
ATOM 630 C C . PHE A 1 81 ? -14.294 1.966 17.470 1.00 79.56 81 PHE A C 1
ATOM 632 O O . PHE A 1 81 ? -13.476 1.456 16.714 1.00 79.56 81 PHE A O 1
ATOM 639 N N . ILE A 1 82 ? -14.427 1.540 18.728 1.00 84.62 82 ILE A N 1
ATOM 640 C CA . ILE A 1 82 ? -13.635 0.420 19.258 1.00 84.62 82 ILE A CA 1
ATOM 641 C C . ILE A 1 82 ? -14.033 -0.888 18.562 1.00 84.62 82 ILE A C 1
ATOM 643 O O . ILE A 1 82 ? -13.167 -1.680 18.196 1.00 84.62 82 ILE A O 1
ATOM 647 N N . GLY A 1 83 ? -15.330 -1.098 18.328 1.00 83.12 83 GLY A N 1
ATOM 648 C CA . GLY A 1 83 ? -15.840 -2.259 17.606 1.00 83.12 83 GLY A CA 1
ATOM 649 C C . GLY A 1 83 ? -15.256 -2.374 16.198 1.00 83.12 83 GLY A C 1
ATOM 650 O O . GLY A 1 83 ? -14.836 -3.460 15.806 1.00 83.12 83 GLY A O 1
ATOM 651 N N . SER A 1 84 ? -15.158 -1.268 15.453 1.00 81.50 84 SER A N 1
ATOM 652 C CA . SER A 1 84 ? -14.591 -1.293 14.101 1.00 81.50 84 SER A CA 1
ATOM 653 C C . SER A 1 84 ? -13.094 -1.591 14.119 1.00 81.50 84 SER A C 1
ATOM 655 O O . SER A 1 84 ? -12.637 -2.385 13.302 1.00 81.50 84 SER A O 1
ATOM 657 N N . ILE A 1 85 ? -12.344 -1.057 15.090 1.00 84.94 85 ILE A N 1
ATOM 658 C CA . ILE A 1 85 ? -10.923 -1.388 15.282 1.00 84.94 85 ILE A CA 1
ATOM 659 C C . ILE A 1 85 ? -10.740 -2.890 15.539 1.00 84.94 85 ILE A C 1
ATOM 661 O O . ILE A 1 85 ? -9.885 -3.517 14.914 1.00 84.94 85 ILE A O 1
ATOM 665 N N . VAL A 1 86 ? -11.553 -3.484 16.418 1.00 86.50 86 VAL A N 1
ATOM 666 C CA . VAL A 1 86 ? -11.490 -4.926 16.719 1.00 86.50 86 VAL A CA 1
ATOM 667 C C . VAL A 1 86 ? -11.795 -5.763 15.477 1.00 86.50 86 VAL A C 1
ATOM 669 O O . VAL A 1 86 ? -11.098 -6.741 15.213 1.00 86.50 86 VAL A O 1
ATOM 672 N N . TRP A 1 87 ? -12.788 -5.370 14.679 1.00 81.94 87 TRP A N 1
ATOM 673 C CA . TRP A 1 87 ? -13.108 -6.062 13.431 1.00 81.94 87 TRP A CA 1
ATOM 674 C C . TRP A 1 87 ? -12.014 -5.934 12.379 1.00 81.94 87 TRP A C 1
ATOM 676 O O . TRP A 1 87 ? -11.669 -6.932 11.754 1.00 81.94 87 TRP A O 1
ATOM 686 N N . ILE A 1 88 ? -11.431 -4.747 12.204 1.00 85.81 88 ILE A N 1
ATOM 687 C CA . ILE A 1 88 ? -10.289 -4.549 11.302 1.00 85.81 88 ILE A CA 1
ATOM 688 C C . ILE A 1 88 ? -9.118 -5.438 11.739 1.00 85.81 88 ILE A C 1
ATOM 690 O O . ILE A 1 88 ? -8.510 -6.096 10.897 1.00 85.81 88 ILE A O 1
ATOM 694 N N . ALA A 1 89 ? -8.842 -5.533 13.045 1.00 85.19 89 ALA A N 1
ATOM 695 C CA . ALA A 1 89 ? -7.814 -6.426 13.575 1.00 85.19 89 ALA A CA 1
ATOM 696 C C . ALA A 1 89 ? -8.129 -7.910 13.302 1.00 85.19 89 ALA A C 1
ATOM 698 O O . ALA A 1 89 ? -7.251 -8.654 12.868 1.00 85.19 89 ALA A O 1
ATOM 699 N N . ALA A 1 90 ? -9.382 -8.335 13.495 1.00 87.19 90 ALA A N 1
ATOM 700 C CA . ALA A 1 90 ? -9.817 -9.701 13.208 1.00 87.19 90 ALA A CA 1
ATOM 701 C C . ALA A 1 90 ? -9.708 -10.044 11.711 1.00 87.19 90 ALA A C 1
ATOM 703 O O . ALA A 1 90 ? -9.173 -11.095 11.360 1.00 87.19 90 ALA A O 1
ATOM 704 N N . TYR A 1 91 ? -10.156 -9.152 10.822 1.00 86.69 91 TYR A N 1
ATOM 705 C CA . TYR A 1 91 ? -10.038 -9.343 9.374 1.00 86.69 91 TYR A CA 1
ATOM 706 C C . TYR A 1 91 ? -8.585 -9.340 8.907 1.00 86.69 91 TYR A C 1
ATOM 708 O O . TYR A 1 91 ? -8.220 -10.173 8.081 1.00 86.69 91 TYR A O 1
ATOM 716 N N . SER A 1 92 ? -7.747 -8.465 9.466 1.00 87.75 92 SER A N 1
ATOM 717 C CA . SER A 1 92 ? -6.310 -8.444 9.186 1.00 87.75 92 SER A CA 1
ATOM 718 C C . SER A 1 92 ? -5.647 -9.770 9.577 1.00 87.75 92 SER A C 1
ATOM 720 O O . SER A 1 92 ? -4.937 -10.370 8.772 1.00 87.75 92 SER A O 1
ATOM 722 N N . TYR A 1 93 ? -5.963 -10.310 10.760 1.00 89.75 93 TYR A N 1
ATOM 723 C CA . TYR A 1 93 ? -5.463 -11.621 11.180 1.00 89.75 93 TYR A CA 1
ATOM 724 C C . TYR A 1 93 ? -5.899 -12.750 10.233 1.00 89.75 93 TYR A C 1
ATOM 726 O O . TYR A 1 93 ? -5.072 -13.559 9.812 1.00 89.75 93 TYR A O 1
ATOM 734 N N . LEU A 1 94 ? -7.184 -12.791 9.861 1.00 90.56 94 LEU A N 1
ATOM 735 C CA . LEU A 1 94 ? -7.709 -13.796 8.930 1.00 90.56 94 LEU A CA 1
ATOM 736 C C . LEU A 1 94 ? -7.069 -13.689 7.540 1.00 90.56 94 LEU A C 1
ATOM 738 O O . LEU A 1 94 ? -6.732 -14.714 6.954 1.00 90.56 94 LEU A O 1
ATOM 742 N N . MET A 1 95 ? -6.860 -12.470 7.035 1.00 89.12 95 MET A N 1
ATOM 743 C CA . MET A 1 95 ? -6.202 -12.209 5.752 1.00 89.12 95 MET A CA 1
ATOM 744 C C . MET A 1 95 ? -4.780 -12.776 5.730 1.00 89.12 95 MET A C 1
ATOM 746 O O . MET A 1 95 ? -4.430 -13.515 4.810 1.00 89.12 95 MET A O 1
ATOM 750 N N . VAL A 1 96 ? -3.976 -12.471 6.754 1.00 90.81 96 VAL A N 1
ATOM 751 C CA . VAL A 1 96 ? -2.597 -12.971 6.874 1.00 90.81 96 VAL A CA 1
ATOM 752 C C . VAL A 1 96 ? -2.588 -14.495 6.998 1.00 90.81 96 VAL A C 1
ATOM 754 O O . VAL A 1 96 ? -1.805 -15.170 6.331 1.00 90.81 96 VAL A O 1
ATOM 757 N N . TRP A 1 97 ? -3.484 -15.057 7.815 1.00 92.06 97 TRP A N 1
ATOM 758 C CA . TRP A 1 97 ? -3.574 -16.502 8.008 1.00 92.06 97 TRP A CA 1
ATOM 759 C C . TRP A 1 97 ? -3.940 -17.239 6.713 1.00 92.06 97 TRP A C 1
ATOM 761 O O . TRP A 1 97 ? -3.254 -18.187 6.332 1.00 92.06 97 TRP A O 1
ATOM 771 N N . TRP A 1 98 ? -4.968 -16.784 5.992 1.00 92.69 98 TRP A N 1
ATOM 772 C CA . TRP A 1 98 ? -5.367 -17.377 4.713 1.00 92.69 98 TRP A CA 1
ATOM 773 C C . TRP A 1 98 ? -4.301 -17.239 3.636 1.00 92.69 98 TRP A C 1
ATOM 775 O O . TRP A 1 98 ? -4.111 -18.172 2.854 1.00 92.69 98 TRP A O 1
ATOM 785 N N . ALA A 1 99 ? -3.589 -16.115 3.599 1.00 91.88 99 ALA A N 1
ATOM 786 C CA . ALA A 1 99 ? -2.489 -15.934 2.668 1.00 91.88 99 ALA A CA 1
ATOM 787 C C . ALA A 1 99 ? -1.341 -16.916 2.942 1.00 91.88 99 ALA A C 1
ATOM 789 O O . ALA A 1 99 ? -0.862 -17.540 1.999 1.00 91.88 99 ALA A O 1
ATOM 790 N N . ASN A 1 100 ? -0.965 -17.130 4.207 1.00 92.19 100 ASN A N 1
ATOM 791 C CA . ASN A 1 100 ? 0.059 -18.116 4.568 1.00 92.19 100 ASN A CA 1
ATOM 792 C C . ASN A 1 100 ? -0.370 -19.545 4.207 1.00 92.19 100 ASN A C 1
ATOM 794 O O . ASN A 1 100 ? 0.358 -20.243 3.511 1.00 92.19 100 ASN A O 1
ATOM 798 N N . VAL A 1 101 ? -1.590 -19.956 4.575 1.00 94.25 101 VAL A N 1
ATOM 799 C CA . VAL A 1 101 ? -2.116 -21.299 4.249 1.00 94.25 101 VAL A CA 1
ATOM 800 C C . VAL A 1 101 ? -2.192 -21.528 2.731 1.00 94.25 101 VAL A C 1
ATOM 802 O O . VAL A 1 101 ? -1.887 -22.617 2.234 1.00 94.25 101 VAL A O 1
ATOM 805 N N . SER A 1 102 ? -2.582 -20.501 1.972 1.00 92.81 102 SER A N 1
ATOM 806 C CA . SER A 1 102 ? -2.622 -20.569 0.506 1.00 92.81 102 SER A CA 1
ATOM 807 C C . SER A 1 102 ? -1.215 -20.648 -0.093 1.00 92.81 102 SER A C 1
ATOM 809 O O . SER A 1 102 ? -0.988 -21.448 -1.000 1.00 92.81 102 SER A O 1
ATOM 811 N N . GLY A 1 103 ? -0.265 -19.871 0.438 1.00 91.88 103 GLY A N 1
ATOM 812 C CA . GLY A 1 103 ? 1.148 -19.910 0.054 1.00 91.88 103 GLY A CA 1
ATOM 813 C C . GLY A 1 103 ? 1.764 -21.291 0.264 1.00 91.88 103 GLY A C 1
ATOM 814 O O . GLY A 1 103 ? 2.318 -21.858 -0.678 1.00 91.88 103 GLY A O 1
ATOM 815 N N . ASP A 1 104 ? 1.545 -21.888 1.438 1.00 91.88 104 ASP A N 1
ATOM 816 C CA . ASP A 1 104 ? 2.011 -23.239 1.777 1.00 91.88 104 ASP A CA 1
ATOM 817 C C . ASP A 1 104 ? 1.454 -24.297 0.814 1.00 91.88 104 ASP A C 1
ATOM 819 O O . ASP A 1 104 ? 2.167 -25.206 0.382 1.00 91.88 104 ASP A O 1
ATOM 823 N N . THR A 1 105 ? 0.188 -24.153 0.410 1.00 92.75 105 THR A N 1
ATOM 824 C CA . THR A 1 105 ? -0.460 -25.066 -0.544 1.00 92.75 105 THR A CA 1
ATOM 825 C C . THR A 1 105 ? 0.159 -24.966 -1.944 1.00 92.75 105 THR A C 1
ATOM 827 O O . THR A 1 105 ? 0.315 -25.979 -2.629 1.00 92.75 105 THR A O 1
ATOM 830 N N . ILE A 1 106 ? 0.537 -23.756 -2.370 1.00 91.00 106 ILE A N 1
ATOM 831 C CA . ILE A 1 106 ? 1.132 -23.479 -3.691 1.00 91.00 106 ILE A CA 1
ATOM 832 C C . ILE A 1 106 ? 2.671 -23.630 -3.658 1.00 91.00 106 ILE A C 1
ATOM 834 O O . ILE A 1 106 ? 3.320 -23.585 -4.702 1.00 91.00 106 ILE A O 1
ATOM 838 N N . LYS A 1 107 ? 3.266 -23.896 -2.484 1.00 89.56 107 LYS A N 1
ATOM 839 C CA . LYS A 1 107 ? 4.721 -23.921 -2.233 1.00 89.56 107 LYS A CA 1
ATOM 840 C C . LYS A 1 107 ? 5.412 -22.590 -2.554 1.00 89.56 107 LYS A C 1
ATOM 842 O O . LYS A 1 107 ? 6.535 -22.574 -3.057 1.00 89.56 107 LYS A O 1
ATOM 847 N N . ILE A 1 108 ? 4.733 -21.482 -2.274 1.00 88.12 108 ILE A N 1
ATOM 848 C CA . ILE A 1 108 ? 5.286 -20.130 -2.383 1.00 88.12 108 ILE A CA 1
ATOM 849 C C . ILE A 1 108 ? 5.766 -19.698 -0.991 1.00 88.12 108 ILE A C 1
ATOM 851 O O . ILE A 1 108 ? 4.993 -19.834 -0.041 1.00 88.12 108 ILE A O 1
ATOM 855 N N . PRO A 1 109 ? 6.996 -19.166 -0.853 1.00 86.50 109 PRO A N 1
ATOM 856 C CA . PRO A 1 109 ? 7.490 -18.675 0.429 1.00 86.50 109 PRO A CA 1
ATOM 857 C C . PRO A 1 109 ? 6.568 -17.592 1.025 1.00 86.50 109 PRO A C 1
ATOM 859 O O . PRO A 1 109 ? 6.065 -16.739 0.278 1.00 86.50 109 PRO A O 1
ATOM 862 N N . PRO A 1 110 ? 6.326 -17.588 2.348 1.00 86.19 110 PRO A N 1
ATOM 863 C CA . PRO A 1 110 ? 5.472 -16.591 2.998 1.00 86.19 110 PRO A CA 1
ATOM 864 C C . PRO A 1 110 ? 5.976 -15.152 2.796 1.00 86.19 110 PRO A C 1
ATOM 866 O O . PRO A 1 110 ? 5.174 -14.218 2.747 1.00 86.19 110 PRO A O 1
ATOM 869 N N . GLU A 1 111 ? 7.280 -14.966 2.591 1.00 85.31 111 GLU A N 1
ATOM 870 C CA . GLU A 1 111 ? 7.919 -13.689 2.266 1.00 85.31 111 GLU A CA 1
ATOM 871 C C . GLU A 1 111 ? 7.379 -13.128 0.943 1.00 85.31 111 GLU A C 1
ATOM 873 O O . GLU A 1 111 ? 6.965 -11.968 0.870 1.00 85.31 111 GLU A O 1
ATOM 878 N N . VAL A 1 112 ? 7.285 -13.974 -0.091 1.00 87.31 112 VAL A N 1
ATOM 879 C CA . VAL A 1 112 ? 6.715 -13.611 -1.397 1.00 87.31 112 VAL A CA 1
ATOM 880 C C . VAL A 1 112 ? 5.232 -13.273 -1.266 1.00 87.31 112 VAL A C 1
ATOM 882 O O . VAL A 1 112 ? 4.774 -12.285 -1.845 1.00 87.31 112 VAL A O 1
ATOM 885 N N . MET A 1 113 ? 4.474 -14.065 -0.499 1.00 89.88 113 MET A N 1
ATOM 886 C CA . MET A 1 113 ? 3.047 -13.813 -0.260 1.00 89.88 113 MET A CA 1
ATOM 887 C C . MET A 1 113 ? 2.823 -12.467 0.437 1.00 89.88 113 MET A C 1
ATOM 889 O O . MET A 1 113 ? 1.931 -11.712 0.044 1.00 89.88 113 MET A O 1
ATOM 893 N N . GLY A 1 114 ? 3.664 -12.136 1.420 1.00 88.62 114 GLY A N 1
ATOM 894 C CA . GLY A 1 114 ? 3.657 -10.849 2.111 1.00 88.62 114 GLY A CA 1
ATOM 895 C C . GLY A 1 114 ? 3.963 -9.673 1.181 1.00 88.62 114 GLY A C 1
ATOM 896 O O . GLY A 1 114 ? 3.199 -8.709 1.124 1.00 88.62 114 GLY A O 1
ATOM 897 N N . LEU A 1 115 ? 5.043 -9.780 0.402 1.00 85.62 115 LEU A N 1
ATOM 898 C CA . LEU A 1 115 ? 5.508 -8.731 -0.513 1.00 85.62 115 LEU A CA 1
ATOM 899 C C . LEU A 1 115 ? 4.563 -8.473 -1.697 1.00 85.62 115 LEU A C 1
ATOM 901 O O . LEU A 1 115 ? 4.610 -7.395 -2.286 1.00 85.62 115 LEU A O 1
ATOM 905 N N . THR A 1 116 ? 3.718 -9.441 -2.064 1.00 88.94 116 THR A N 1
ATOM 906 C CA . THR A 1 116 ? 2.835 -9.340 -3.238 1.00 88.94 116 THR A CA 1
ATOM 907 C C . THR A 1 116 ? 1.362 -9.254 -2.859 1.00 88.94 116 THR A C 1
ATOM 909 O O . THR A 1 116 ? 0.739 -8.214 -3.061 1.00 88.94 116 THR A O 1
ATOM 912 N N . PHE A 1 117 ? 0.788 -10.320 -2.301 1.00 89.81 117 PHE A N 1
ATOM 913 C CA . PHE A 1 117 ? -0.649 -10.421 -2.051 1.00 89.81 117 PHE A CA 1
ATOM 914 C C . PHE A 1 117 ? -1.105 -9.548 -0.885 1.00 89.81 117 PHE A C 1
ATOM 916 O O . PHE A 1 117 ? -2.093 -8.828 -1.029 1.00 89.81 117 PHE A O 1
ATOM 923 N N . LEU A 1 118 ? -0.399 -9.581 0.251 1.00 90.50 118 LEU A N 1
ATOM 924 C CA . LEU A 1 118 ? -0.759 -8.741 1.401 1.00 90.50 118 LEU A CA 1
ATOM 925 C C . LEU A 1 118 ? -0.518 -7.267 1.081 1.00 90.50 118 LEU A C 1
ATOM 927 O O . LEU A 1 118 ? -1.418 -6.459 1.291 1.00 90.50 118 LEU A O 1
ATOM 931 N N . ALA A 1 119 ? 0.650 -6.941 0.517 1.00 88.56 119 ALA A N 1
ATOM 932 C CA . ALA A 1 119 ? 0.984 -5.578 0.112 1.00 88.56 119 ALA A CA 1
ATOM 933 C C . ALA A 1 119 ? -0.029 -5.002 -0.895 1.00 88.56 119 ALA A C 1
ATOM 935 O O . ALA A 1 119 ? -0.506 -3.883 -0.729 1.00 88.56 119 ALA A O 1
ATOM 936 N N . ALA A 1 120 ? -0.426 -5.770 -1.917 1.00 87.75 120 ALA A N 1
ATOM 937 C CA . ALA A 1 120 ? -1.470 -5.333 -2.842 1.00 87.75 120 ALA A CA 1
ATOM 938 C C . ALA A 1 120 ? -2.825 -5.178 -2.133 1.00 87.75 120 ALA A C 1
ATOM 940 O O . ALA A 1 120 ? -3.538 -4.205 -2.371 1.00 87.75 120 ALA A O 1
ATOM 941 N N . GLY A 1 121 ? -3.176 -6.114 -1.248 1.00 85.69 121 GLY A N 1
ATOM 942 C CA . GLY A 1 121 ? -4.441 -6.105 -0.519 1.00 85.69 121 GLY A CA 1
ATOM 943 C C . GLY A 1 121 ? -4.637 -4.867 0.357 1.00 85.69 121 GLY A C 1
ATOM 944 O O . GLY A 1 121 ? -5.744 -4.331 0.392 1.00 85.69 121 GLY A O 1
ATOM 945 N N . THR A 1 122 ? -3.582 -4.381 1.016 1.00 84.50 122 THR A N 1
ATOM 946 C CA . THR A 1 122 ? -3.644 -3.158 1.831 1.00 84.50 122 THR A CA 1
ATOM 947 C C . THR A 1 122 ? -3.623 -1.886 0.986 1.00 84.50 122 THR A C 1
ATOM 949 O O . THR A 1 122 ? -4.310 -0.934 1.333 1.00 84.50 122 THR A O 1
ATOM 952 N N . SER A 1 123 ? -2.920 -1.868 -0.153 1.00 86.62 123 SER A N 1
ATOM 953 C CA . SER A 1 123 ? -2.819 -0.673 -1.006 1.00 86.62 123 SER A CA 1
ATOM 954 C C . SER A 1 123 ? -3.980 -0.476 -1.992 1.00 86.62 123 SER A C 1
ATOM 956 O O . SER A 1 123 ? -4.171 0.636 -2.484 1.00 86.62 123 SER A O 1
ATOM 958 N N . ILE A 1 124 ? -4.763 -1.512 -2.321 1.00 84.44 124 ILE A N 1
ATOM 959 C CA . ILE A 1 124 ? -5.911 -1.394 -3.245 1.00 84.44 124 ILE A CA 1
ATOM 960 C C . ILE A 1 124 ? -6.965 -0.381 -2.746 1.00 84.44 124 ILE A C 1
ATOM 962 O O . ILE A 1 124 ? -7.371 0.472 -3.540 1.00 84.44 124 ILE A O 1
ATOM 966 N N . PRO A 1 125 ? -7.416 -0.416 -1.475 1.00 81.31 125 PRO A N 1
ATOM 967 C CA . PRO A 1 125 ? -8.352 0.579 -0.950 1.00 81.31 125 PRO A CA 1
ATOM 968 C C . PRO A 1 125 ? -7.818 2.014 -1.046 1.00 81.31 125 PRO A C 1
ATOM 970 O O . PRO A 1 125 ? -8.533 2.910 -1.501 1.00 81.31 125 PRO A O 1
ATOM 973 N N . ASP A 1 126 ? -6.550 2.229 -0.692 1.00 80.31 126 ASP A N 1
ATOM 974 C CA . ASP A 1 126 ? -5.905 3.545 -0.766 1.00 80.31 126 ASP A CA 1
ATOM 975 C C . ASP A 1 126 ? -5.745 4.031 -2.209 1.00 80.31 126 ASP A C 1
ATOM 977 O O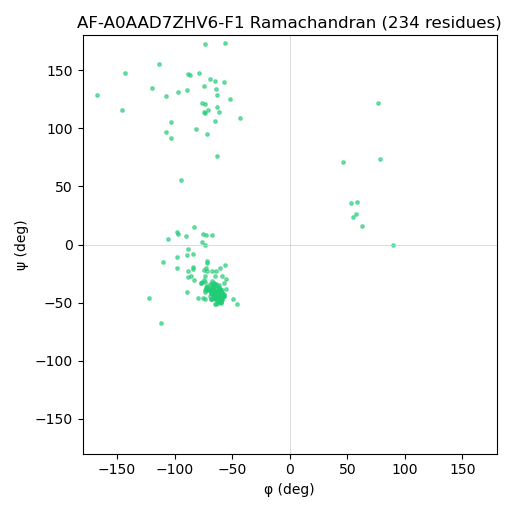 . ASP A 1 126 ? -5.928 5.214 -2.507 1.00 80.31 126 ASP A O 1
ATOM 981 N N . LEU A 1 127 ? -5.474 3.116 -3.142 1.00 82.81 127 LEU A N 1
ATOM 982 C CA . LEU A 1 127 ? -5.461 3.416 -4.568 1.00 82.81 127 LEU A CA 1
ATOM 983 C C . LEU A 1 127 ? -6.841 3.877 -5.047 1.00 82.81 127 LEU A C 1
ATOM 985 O O . LEU A 1 127 ? -6.936 4.891 -5.739 1.00 82.81 127 LEU A O 1
ATOM 989 N N . ILE A 1 128 ? -7.911 3.165 -4.681 1.00 84.69 128 ILE A N 1
ATOM 990 C CA . ILE A 1 128 ? -9.283 3.508 -5.083 1.00 84.69 128 ILE A CA 1
ATOM 991 C C . ILE A 1 128 ? -9.645 4.908 -4.579 1.00 84.69 128 ILE A C 1
ATOM 993 O O . ILE A 1 128 ? -10.084 5.749 -5.369 1.00 84.69 128 ILE A O 1
ATOM 997 N N . THR A 1 129 ? -9.413 5.193 -3.295 1.00 82.44 129 THR A N 1
ATOM 998 C CA . THR A 1 129 ? -9.711 6.510 -2.710 1.00 82.44 129 THR A CA 1
ATOM 999 C C . THR A 1 129 ? -8.891 7.620 -3.374 1.00 82.44 129 THR A C 1
ATOM 1001 O O . THR A 1 129 ? -9.450 8.649 -3.764 1.00 82.44 129 THR A O 1
ATOM 1004 N N . SER A 1 130 ? -7.598 7.387 -3.614 1.00 84.44 130 SER A N 1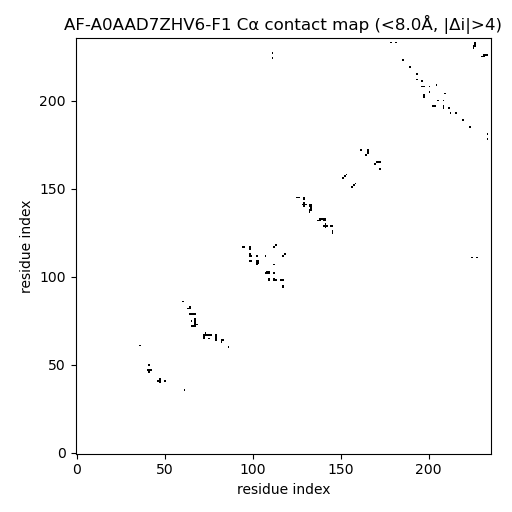
ATOM 1005 C CA . SER A 1 130 ? -6.703 8.349 -4.269 1.00 84.44 130 SER A CA 1
ATOM 1006 C C . SER A 1 130 ? -7.113 8.622 -5.722 1.00 84.44 130 SER A C 1
ATOM 1008 O O . SER A 1 130 ? -7.115 9.771 -6.165 1.00 84.44 130 SER A O 1
ATOM 1010 N N . VAL A 1 131 ? -7.533 7.594 -6.467 1.00 85.12 131 VAL A N 1
ATOM 1011 C CA . VAL A 1 131 ? -8.034 7.737 -7.844 1.00 85.12 131 VAL A CA 1
ATOM 1012 C C . VAL A 1 131 ? -9.332 8.543 -7.879 1.00 85.12 131 VAL A C 1
ATOM 1014 O O . VAL A 1 131 ? -9.488 9.403 -8.748 1.00 85.12 131 VAL A O 1
ATOM 1017 N N . ILE A 1 132 ? -10.252 8.317 -6.937 1.00 83.88 132 ILE A N 1
ATOM 1018 C CA . ILE A 1 132 ? -11.505 9.082 -6.843 1.00 83.88 132 ILE A CA 1
ATOM 1019 C C . ILE A 1 132 ? -11.209 10.567 -6.597 1.00 83.88 132 ILE A C 1
ATOM 1021 O O . ILE A 1 132 ? -11.756 11.427 -7.288 1.00 83.88 132 ILE A O 1
ATOM 1025 N N . VAL A 1 133 ? -10.320 10.880 -5.651 1.00 81.12 133 VAL A N 1
ATOM 1026 C CA . VAL A 1 133 ? -9.925 12.260 -5.322 1.00 81.12 133 VAL A CA 1
ATOM 1027 C C . VAL A 1 133 ? -9.205 12.927 -6.500 1.00 81.12 133 VAL A C 1
ATOM 1029 O O . VAL A 1 133 ? -9.517 14.068 -6.850 1.00 81.12 133 VAL A O 1
ATOM 1032 N N . ALA A 1 134 ? -8.323 12.199 -7.192 1.00 85.00 134 ALA A N 1
ATOM 1033 C CA . ALA A 1 134 ? -7.650 12.692 -8.390 1.00 85.00 134 ALA A CA 1
ATOM 1034 C C . ALA A 1 134 ? -8.638 13.001 -9.529 1.00 85.00 134 ALA A C 1
ATOM 1036 O O . ALA A 1 134 ? -8.524 14.042 -10.178 1.00 85.00 134 ALA A O 1
ATOM 1037 N N . ARG A 1 135 ? -9.647 12.143 -9.750 1.00 85.25 135 ARG A N 1
ATOM 1038 C CA . ARG A 1 135 ? -10.702 12.371 -10.757 1.00 85.25 135 ARG A CA 1
ATOM 1039 C C . ARG A 1 135 ? -11.574 13.586 -10.447 1.00 85.25 135 ARG A C 1
ATOM 1041 O O . ARG A 1 135 ? -12.076 14.210 -11.376 1.00 85.25 135 ARG A O 1
ATOM 1048 N N . LYS A 1 136 ? -11.710 13.958 -9.172 1.00 84.31 136 LYS A N 1
ATOM 1049 C CA . LYS A 1 136 ? -12.395 15.186 -8.734 1.00 84.31 136 LYS A CA 1
ATOM 1050 C C . LYS A 1 136 ? -11.566 16.463 -8.940 1.00 84.31 136 LYS A C 1
ATOM 1052 O O . LYS A 1 136 ? -12.016 17.541 -8.573 1.00 84.31 136 LYS A O 1
ATOM 1057 N N . GLY A 1 137 ? -10.369 16.361 -9.521 1.00 85.12 137 GLY A N 1
ATOM 1058 C CA . GLY A 1 137 ? -9.477 17.496 -9.771 1.00 85.12 137 GLY A CA 1
ATOM 1059 C C . GLY A 1 137 ? -8.504 17.791 -8.627 1.00 85.12 137 GLY A C 1
ATOM 1060 O O . GLY A 1 137 ? -7.664 18.677 -8.761 1.00 85.12 137 GLY A O 1
ATOM 1061 N N . PHE A 1 138 ? -8.545 17.024 -7.535 1.00 87.94 138 PHE A N 1
ATOM 1062 C CA . PHE A 1 138 ? -7.661 17.190 -6.379 1.00 87.94 138 PHE A CA 1
ATOM 1063 C C . PHE A 1 138 ? -6.426 16.279 -6.482 1.00 87.94 138 PHE A C 1
ATOM 1065 O O . PHE A 1 138 ? -6.140 15.476 -5.596 1.00 87.94 138 PHE A O 1
ATOM 1072 N N . GLY A 1 139 ? -5.684 16.387 -7.589 1.00 84.50 139 GLY A N 1
ATOM 1073 C CA . GLY A 1 139 ? -4.505 15.550 -7.856 1.00 84.50 139 GLY A CA 1
ATOM 1074 C C . GLY A 1 139 ? -3.411 15.668 -6.789 1.00 84.50 139 GLY A C 1
ATOM 1075 O O . GLY A 1 139 ? -2.880 14.654 -6.345 1.00 84.50 139 GLY A O 1
ATOM 1076 N N . ASP A 1 140 ? -3.136 16.882 -6.308 1.00 86.88 140 ASP A N 1
ATOM 1077 C CA . ASP A 1 140 ? -2.118 17.117 -5.272 1.00 86.88 140 ASP A CA 1
ATOM 1078 C C . ASP A 1 140 ? -2.501 16.476 -3.927 1.00 86.88 140 ASP A C 1
ATOM 1080 O O . ASP A 1 140 ? -1.641 15.980 -3.198 1.00 86.88 140 ASP A O 1
ATOM 1084 N N . MET A 1 141 ? -3.802 16.427 -3.620 1.00 87.62 141 MET A N 1
ATOM 1085 C CA . MET A 1 141 ? -4.336 15.745 -2.436 1.00 87.62 141 MET A CA 1
ATOM 1086 C C . MET A 1 141 ? -4.239 14.222 -2.573 1.00 87.62 141 MET A C 1
ATOM 1088 O O . MET A 1 141 ? -3.904 13.534 -1.614 1.00 87.62 141 MET A O 1
ATOM 1092 N N . ALA A 1 142 ? -4.492 13.687 -3.769 1.00 86.25 142 ALA A N 1
ATOM 1093 C CA . ALA A 1 142 ? -4.335 12.261 -4.035 1.00 86.25 142 ALA A CA 1
ATOM 1094 C C . ALA A 1 142 ? -2.869 11.814 -3.890 1.00 86.25 142 ALA A C 1
ATOM 1096 O O . ALA A 1 142 ? -2.591 10.797 -3.256 1.00 86.25 142 ALA A O 1
ATOM 1097 N N . VAL A 1 143 ? -1.922 12.596 -4.422 1.00 87.38 143 VAL A N 1
ATOM 1098 C CA . VAL A 1 143 ? -0.484 12.299 -4.306 1.00 87.38 143 VAL A CA 1
ATOM 1099 C C . VAL A 1 143 ? -0.019 12.398 -2.853 1.00 87.38 143 VAL A C 1
ATOM 1101 O O . VAL A 1 143 ? 0.693 11.511 -2.387 1.00 87.38 143 VAL A O 1
ATOM 1104 N N . SER A 1 144 ? -0.438 13.428 -2.110 1.00 88.88 144 SER A N 1
ATOM 1105 C CA . SER A 1 144 ? -0.041 13.577 -0.705 1.00 88.88 144 SER A CA 1
ATOM 1106 C C . SER A 1 144 ? -0.613 12.476 0.190 1.00 88.88 144 SER A C 1
ATOM 1108 O O . SER A 1 144 ? 0.105 11.978 1.053 1.00 88.88 144 SER A O 1
ATOM 1110 N N . SER A 1 145 ? -1.851 12.032 -0.051 1.00 86.25 145 SER A N 1
ATOM 1111 C CA . SER A 1 145 ? -2.462 10.906 0.667 1.00 86.25 145 SER A CA 1
ATOM 1112 C C . SER A 1 145 ? -1.736 9.584 0.396 1.00 86.25 145 SER A C 1
ATOM 1114 O O . SER A 1 145 ? -1.452 8.824 1.322 1.00 86.25 145 SER A O 1
ATOM 1116 N N . SER A 1 146 ? -1.383 9.319 -0.867 1.00 87.06 146 SER A N 1
ATOM 1117 C CA . SER A 1 146 ? -0.664 8.099 -1.256 1.00 87.06 146 SER A CA 1
ATOM 1118 C C . SER A 1 146 ? 0.779 8.070 -0.735 1.00 87.06 146 SER A C 1
ATOM 1120 O O . SER A 1 146 ? 1.254 7.033 -0.284 1.00 87.06 146 SER A O 1
ATOM 1122 N N . VAL A 1 147 ? 1.486 9.203 -0.744 1.00 88.12 147 VAL A N 1
ATOM 1123 C CA . VAL A 1 147 ? 2.846 9.281 -0.185 1.00 88.12 147 VAL A CA 1
ATOM 1124 C C . VAL A 1 147 ? 2.815 9.247 1.347 1.00 88.12 147 VAL A C 1
ATOM 1126 O O . VAL A 1 147 ? 3.653 8.596 1.967 1.00 88.12 147 VAL A O 1
ATOM 1129 N N . GLY A 1 148 ? 1.844 9.923 1.967 1.00 88.31 148 GLY A N 1
ATOM 1130 C CA . GLY A 1 148 ? 1.712 10.014 3.420 1.00 88.31 148 GLY A CA 1
ATOM 1131 C C . GLY A 1 148 ? 1.399 8.678 4.095 1.00 88.31 148 GLY A C 1
ATOM 1132 O O . GLY A 1 148 ? 2.000 8.381 5.124 1.00 88.31 148 GLY A O 1
ATOM 1133 N N . SER A 1 149 ? 0.522 7.861 3.504 1.00 87.19 149 SER A N 1
ATOM 1134 C CA . SER A 1 149 ? 0.200 6.510 4.001 1.00 87.19 149 SER A CA 1
ATOM 1135 C C . SER A 1 149 ? 1.435 5.606 4.032 1.00 87.19 149 SER A C 1
ATOM 1137 O O . SER A 1 149 ? 1.772 5.078 5.086 1.00 87.19 149 SER A O 1
ATOM 1139 N N . ASN A 1 150 ? 2.207 5.548 2.942 1.00 89.69 150 ASN A N 1
ATOM 1140 C CA . ASN A 1 150 ? 3.451 4.766 2.899 1.00 89.69 150 ASN A CA 1
ATOM 1141 C C . ASN A 1 150 ? 4.498 5.241 3.924 1.00 89.69 150 ASN A C 1
ATOM 1143 O O . ASN A 1 150 ? 5.196 4.431 4.536 1.00 89.69 150 ASN A O 1
ATOM 1147 N N . ILE A 1 151 ? 4.626 6.559 4.127 1.00 91.31 151 ILE A N 1
ATOM 1148 C CA . ILE A 1 151 ? 5.519 7.110 5.158 1.00 91.31 151 ILE A CA 1
ATOM 1149 C C . ILE A 1 151 ? 5.033 6.697 6.552 1.00 91.31 151 ILE A C 1
ATOM 1151 O O . ILE A 1 151 ? 5.849 6.312 7.392 1.00 91.31 151 ILE A O 1
ATOM 1155 N N . PHE A 1 152 ? 3.726 6.758 6.810 1.00 90.00 152 PHE A N 1
ATOM 1156 C CA . PHE A 1 152 ? 3.139 6.341 8.081 1.00 90.00 152 PHE A CA 1
ATOM 1157 C C . PHE A 1 152 ? 3.351 4.845 8.348 1.00 90.00 152 PHE A C 1
ATOM 1159 O O . PHE A 1 152 ? 3.735 4.476 9.456 1.00 90.00 152 PHE A O 1
ATOM 1166 N N . ASP A 1 153 ? 3.218 3.988 7.339 1.00 89.56 153 ASP A N 1
ATOM 1167 C CA . ASP A 1 153 ? 3.449 2.548 7.484 1.00 89.56 153 ASP A CA 1
ATOM 1168 C C . ASP A 1 153 ? 4.897 2.235 7.872 1.00 89.56 153 ASP A C 1
ATOM 1170 O O . ASP A 1 153 ? 5.149 1.447 8.785 1.00 89.56 153 ASP A O 1
ATOM 1174 N N . VAL A 1 154 ? 5.869 2.908 7.252 1.00 89.75 154 VAL A N 1
ATOM 1175 C CA . VAL A 1 154 ? 7.289 2.704 7.576 1.00 89.75 154 VAL A CA 1
ATOM 1176 C C . VAL A 1 154 ? 7.661 3.300 8.939 1.00 89.75 154 VAL A C 1
ATOM 1178 O O . VAL A 1 154 ? 8.464 2.718 9.667 1.00 89.75 154 VAL A O 1
ATOM 1181 N N . THR A 1 155 ? 7.098 4.455 9.304 1.00 91.69 155 THR A N 1
ATOM 1182 C CA . THR A 1 155 ? 7.483 5.187 10.529 1.00 91.69 155 THR A CA 1
ATOM 1183 C C . THR A 1 155 ? 6.704 4.778 11.774 1.00 91.69 155 THR A C 1
ATOM 1185 O O . THR A 1 155 ? 7.229 4.877 12.881 1.00 91.69 155 THR A O 1
ATOM 1188 N N . VAL A 1 156 ? 5.469 4.307 11.613 1.00 91.69 156 VAL A N 1
ATOM 1189 C CA . VAL A 1 156 ? 4.569 3.927 12.710 1.00 91.69 156 VAL A CA 1
ATOM 1190 C C . VAL A 1 156 ? 4.142 2.469 12.575 1.00 91.69 156 VAL A C 1
ATOM 1192 O O . VAL A 1 156 ? 4.231 1.728 13.553 1.00 91.69 156 VAL A O 1
ATOM 1195 N N . GLY A 1 157 ? 3.747 2.034 11.376 1.00 89.62 157 GLY A N 1
ATOM 1196 C CA . GLY A 1 157 ? 3.256 0.674 11.126 1.00 89.62 157 GLY A CA 1
ATOM 1197 C C . GLY A 1 157 ? 4.266 -0.430 11.459 1.00 89.62 157 GLY A C 1
ATOM 1198 O O . GLY A 1 157 ? 3.905 -1.398 12.123 1.00 89.62 157 GLY A O 1
ATOM 1199 N N . LEU A 1 158 ? 5.536 -0.277 11.070 1.00 88.75 158 LEU A N 1
ATOM 1200 C CA . LEU A 1 158 ? 6.605 -1.239 11.384 1.00 88.75 158 LEU A CA 1
ATOM 1201 C C . LEU A 1 158 ? 7.165 -1.101 12.815 1.00 88.75 158 LEU A C 1
ATOM 1203 O O . LEU A 1 158 ? 7.314 -2.122 13.495 1.00 88.75 158 LEU A O 1
ATOM 1207 N N . PRO A 1 159 ? 7.485 0.109 13.326 1.00 91.25 159 PRO A N 1
ATOM 1208 C CA . PRO A 1 159 ? 8.174 0.227 14.609 1.00 91.25 159 PRO A CA 1
ATOM 1209 C C . PRO A 1 159 ? 7.276 -0.046 15.816 1.00 91.25 159 PRO A C 1
ATOM 1211 O O . PRO A 1 159 ? 7.770 -0.540 16.826 1.00 91.25 159 PRO A O 1
ATOM 1214 N N . VAL A 1 160 ? 5.971 0.246 15.740 1.00 92.38 160 VAL A N 1
ATOM 1215 C CA . VAL A 1 160 ? 5.057 0.072 16.884 1.00 92.38 160 VAL A CA 1
ATOM 1216 C C . VAL A 1 160 ? 4.901 -1.402 17.288 1.00 92.38 160 VAL A C 1
ATOM 1218 O O . VAL A 1 160 ? 5.122 -1.699 18.466 1.00 92.38 160 VAL A O 1
ATOM 1221 N N . PRO A 1 161 ? 4.592 -2.352 16.380 1.00 89.25 161 PRO A N 1
ATOM 1222 C CA . PRO A 1 161 ? 4.543 -3.773 16.725 1.00 89.25 161 PRO A CA 1
ATOM 1223 C C . PRO A 1 161 ? 5.894 -4.306 17.203 1.00 89.25 161 PRO A C 1
ATOM 1225 O O . PRO A 1 161 ? 5.945 -5.100 18.142 1.00 89.25 161 PRO A O 1
ATOM 1228 N N . TRP A 1 162 ? 6.993 -3.843 16.597 1.00 87.62 162 TRP A N 1
ATOM 1229 C CA . TRP A 1 162 ? 8.335 -4.281 16.970 1.00 87.62 162 TRP A CA 1
ATOM 1230 C C . TRP A 1 162 ? 8.723 -3.822 18.382 1.00 87.62 162 TRP A C 1
ATOM 1232 O O . TRP A 1 162 ? 9.209 -4.619 19.188 1.00 87.62 162 TRP A O 1
ATOM 1242 N N . LEU A 1 163 ? 8.434 -2.562 18.715 1.00 90.12 163 LEU A N 1
ATOM 1243 C CA . LEU A 1 163 ? 8.629 -2.006 20.051 1.00 90.12 163 LEU A CA 1
ATOM 1244 C C . LEU A 1 163 ? 7.752 -2.724 21.081 1.00 90.12 163 LEU A C 1
ATOM 1246 O O . LEU A 1 163 ? 8.236 -3.091 22.151 1.00 90.12 163 LEU A O 1
ATOM 1250 N N . LEU A 1 164 ? 6.479 -2.959 20.752 1.00 90.62 164 LEU A N 1
ATOM 1251 C CA . LEU A 1 164 ? 5.551 -3.665 21.629 1.00 90.62 164 LEU A CA 1
ATOM 1252 C C . LEU A 1 164 ? 6.037 -5.092 21.915 1.00 90.62 164 LEU A C 1
ATOM 1254 O O . LEU A 1 164 ? 6.042 -5.520 23.068 1.00 90.62 164 LEU A O 1
ATOM 1258 N N . TYR A 1 165 ? 6.519 -5.798 20.889 1.00 88.69 165 TYR A N 1
ATOM 1259 C CA . TYR A 1 165 ? 7.129 -7.114 21.048 1.00 88.69 165 TYR A CA 1
ATOM 1260 C C . TYR A 1 165 ? 8.370 -7.060 21.950 1.00 88.69 165 TYR A C 1
ATOM 1262 O O . TYR A 1 165 ? 8.499 -7.865 22.872 1.00 88.69 165 TYR A O 1
ATOM 1270 N N . GLY A 1 166 ? 9.259 -6.084 21.742 1.00 88.81 166 GLY A N 1
ATOM 1271 C CA . GLY A 1 166 ? 10.456 -5.902 22.565 1.00 88.81 166 GLY A CA 1
ATOM 1272 C C . GLY A 1 166 ? 10.141 -5.642 24.043 1.00 88.81 166 GLY A C 1
ATOM 1273 O O . GLY A 1 166 ? 10.791 -6.218 24.914 1.00 88.81 166 GLY A O 1
ATOM 1274 N N . ILE A 1 167 ? 9.114 -4.836 24.334 1.00 91.12 167 ILE A N 1
ATOM 1275 C CA . ILE A 1 167 ? 8.672 -4.531 25.706 1.00 91.12 167 ILE A CA 1
ATOM 1276 C C . ILE A 1 167 ? 8.051 -5.761 26.382 1.00 91.12 167 ILE A C 1
ATOM 1278 O O . ILE A 1 167 ? 8.321 -6.009 27.555 1.00 91.12 167 ILE A O 1
ATOM 1282 N N . ILE A 1 168 ? 7.227 -6.533 25.665 1.00 92.50 168 ILE A N 1
ATOM 1283 C CA . ILE A 1 168 ? 6.510 -7.685 26.236 1.00 92.50 168 ILE A CA 1
ATOM 1284 C C . ILE A 1 168 ? 7.441 -8.885 26.444 1.00 92.50 168 ILE A C 1
ATOM 1286 O O . ILE A 1 168 ? 7.395 -9.526 27.492 1.00 92.50 168 ILE A O 1
ATOM 1290 N N . TYR A 1 169 ? 8.272 -9.210 25.451 1.00 89.81 169 TYR A N 1
ATOM 1291 C CA . TYR A 1 169 ? 9.074 -10.438 25.449 1.00 89.81 169 TYR A CA 1
ATOM 1292 C C . TYR A 1 169 ? 10.518 -10.234 25.921 1.00 89.81 169 TYR A C 1
ATOM 1294 O O . TYR A 1 169 ? 11.221 -11.219 26.148 1.00 89.81 169 TYR A O 1
ATOM 1302 N N . GLY A 1 170 ? 10.980 -8.985 26.065 1.00 84.12 170 GLY A N 1
ATOM 1303 C CA . GLY A 1 170 ? 12.315 -8.657 26.579 1.00 84.12 170 GLY A CA 1
ATOM 1304 C C . GLY A 1 170 ? 13.474 -9.174 25.720 1.00 84.12 170 GLY A C 1
ATOM 1305 O O . GLY A 1 170 ? 14.606 -9.242 26.195 1.00 84.12 170 GLY A O 1
ATOM 1306 N N . LYS A 1 171 ? 13.203 -9.572 24.471 1.00 80.88 171 LYS A N 1
ATOM 1307 C CA . LYS A 1 171 ? 14.186 -10.093 23.516 1.00 80.88 171 LYS A CA 1
ATOM 1308 C C . LYS A 1 171 ? 14.227 -9.199 22.276 1.00 80.88 171 LYS A C 1
ATOM 1310 O O . LYS A 1 171 ? 13.158 -8.862 21.760 1.00 80.88 171 LYS A O 1
ATOM 1315 N N . PRO A 1 172 ? 15.418 -8.833 21.772 1.00 74.81 172 PRO A N 1
ATOM 1316 C CA . PRO A 1 172 ? 15.517 -8.167 20.482 1.00 74.81 172 PRO A CA 1
ATOM 1317 C C . PRO A 1 172 ? 15.024 -9.123 19.388 1.00 74.81 172 PRO A C 1
ATOM 1319 O O . PRO A 1 172 ? 15.386 -10.299 19.384 1.00 74.81 172 PRO A O 1
ATOM 1322 N N . VAL A 1 173 ? 14.185 -8.636 18.469 1.00 76.00 173 VAL A N 1
ATOM 1323 C CA . VAL A 1 173 ? 13.879 -9.402 17.249 1.00 76.00 173 VAL A CA 1
ATOM 1324 C C . VAL A 1 173 ? 15.102 -9.302 16.356 1.00 76.00 173 VAL A C 1
ATOM 1326 O O . VAL A 1 173 ? 15.459 -8.212 15.903 1.00 76.00 173 VAL A O 1
ATOM 1329 N N . GLU A 1 174 ? 15.765 -10.428 16.139 1.00 71.50 174 GLU A N 1
ATOM 1330 C CA . GLU A 1 174 ? 16.876 -10.499 15.206 1.00 71.50 174 GLU A CA 1
ATOM 1331 C C . GLU A 1 174 ? 16.328 -10.444 13.780 1.00 71.50 174 GLU A C 1
ATOM 1333 O O . GLU A 1 174 ? 15.635 -11.345 13.325 1.00 71.50 174 GLU A O 1
ATOM 1338 N N . VAL A 1 175 ? 16.639 -9.358 13.077 1.00 68.44 175 VAL A N 1
ATOM 1339 C CA . VAL A 1 175 ? 16.285 -9.156 11.662 1.00 68.44 175 VAL A CA 1
ATOM 1340 C C . VAL A 1 175 ? 17.367 -9.683 10.710 1.00 68.44 175 VAL A C 1
ATOM 1342 O O . VAL A 1 175 ? 17.304 -9.443 9.510 1.00 68.44 175 VAL A O 1
ATOM 1345 N N . ASN A 1 176 ? 18.392 -10.372 11.224 1.00 56.59 176 ASN A N 1
ATOM 1346 C CA . ASN A 1 176 ? 19.563 -10.759 10.443 1.00 56.59 176 ASN A CA 1
ATOM 1347 C C . ASN A 1 176 ? 19.237 -11.912 9.478 1.00 56.59 176 ASN A C 1
ATOM 1349 O O . ASN A 1 176 ? 18.808 -12.986 9.890 1.00 56.59 176 ASN A O 1
ATOM 1353 N N . SER A 1 177 ? 19.430 -11.680 8.183 1.00 62.47 177 SER A N 1
ATOM 1354 C CA . SER A 1 177 ? 19.272 -12.676 7.123 1.00 62.47 177 SER A CA 1
ATOM 1355 C C . SER A 1 177 ? 20.343 -12.456 6.061 1.00 62.47 177 SER A C 1
ATOM 1357 O O . SER A 1 177 ? 20.726 -11.315 5.790 1.00 62.47 177 SER A O 1
ATOM 1359 N N . VAL A 1 178 ? 20.791 -13.551 5.438 1.00 61.69 178 VAL A N 1
ATOM 1360 C CA . VAL A 1 178 ? 21.906 -13.617 4.469 1.00 61.69 178 VAL A CA 1
ATOM 1361 C C . VAL A 1 178 ? 21.710 -12.675 3.261 1.00 61.69 178 VAL A C 1
ATOM 1363 O O . VAL A 1 178 ? 22.675 -12.297 2.618 1.00 61.69 178 VAL A O 1
ATOM 1366 N N . GLY A 1 179 ? 20.488 -12.194 3.001 1.00 68.00 179 GLY A N 1
ATOM 1367 C CA . GLY A 1 179 ? 20.171 -11.262 1.911 1.00 68.00 179 GLY A CA 1
ATOM 1368 C C . GLY A 1 179 ? 19.899 -9.803 2.305 1.00 68.00 179 GLY A C 1
ATOM 1369 O O . GLY A 1 179 ? 19.548 -9.017 1.429 1.00 68.00 179 GLY A O 1
ATOM 1370 N N . MET A 1 180 ? 20.038 -9.395 3.575 1.00 74.56 180 MET A N 1
ATOM 1371 C CA . MET A 1 180 ? 19.573 -8.069 4.034 1.00 74.56 180 MET A CA 1
ATOM 1372 C C . MET A 1 180 ? 20.201 -6.905 3.250 1.00 74.56 180 MET A C 1
ATOM 1374 O O . MET A 1 180 ? 19.498 -5.981 2.840 1.00 74.56 180 MET A O 1
ATOM 1378 N N . VAL A 1 181 ? 21.514 -6.953 3.005 1.00 80.88 181 VAL A N 1
ATOM 1379 C CA . VAL A 1 181 ? 22.226 -5.910 2.243 1.00 80.88 181 VA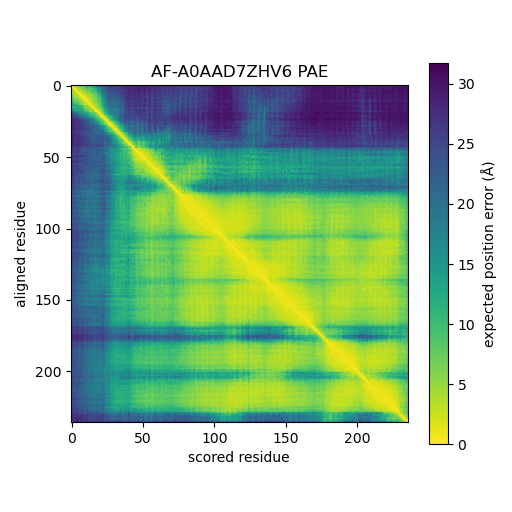L A CA 1
ATOM 1380 C C . VAL A 1 181 ? 21.682 -5.821 0.816 1.00 80.88 181 VAL A C 1
ATOM 1382 O O . VAL A 1 181 ? 21.469 -4.726 0.298 1.00 80.88 181 VAL A O 1
ATOM 1385 N N . CYS A 1 182 ? 21.399 -6.972 0.211 1.00 78.06 182 CYS A N 1
ATOM 1386 C CA . CYS A 1 182 ? 20.852 -7.101 -1.133 1.00 78.06 182 CYS A CA 1
ATOM 1387 C C . CYS A 1 182 ? 19.440 -6.484 -1.199 1.00 78.06 182 CYS A C 1
ATOM 1389 O O . CYS A 1 182 ? 19.206 -5.569 -1.989 1.00 78.06 182 CYS A O 1
ATOM 1391 N N . SER A 1 183 ? 18.539 -6.866 -0.289 1.00 79.62 183 SER A N 1
ATOM 1392 C CA . SER A 1 183 ? 17.167 -6.342 -0.227 1.00 79.62 183 SER A CA 1
ATOM 1393 C C . SER A 1 183 ? 17.121 -4.834 0.040 1.00 79.62 183 SER A C 1
ATOM 1395 O O . SER A 1 183 ? 16.401 -4.102 -0.642 1.00 79.62 183 SER A O 1
ATOM 1397 N N . ILE A 1 184 ? 17.944 -4.338 0.972 1.00 85.25 184 ILE A N 1
ATOM 1398 C CA . ILE A 1 184 ? 18.066 -2.900 1.251 1.00 85.25 184 ILE A CA 1
ATOM 1399 C C . ILE A 1 184 ? 18.599 -2.161 0.015 1.00 85.25 184 ILE A C 1
ATOM 1401 O O . ILE A 1 184 ? 18.072 -1.107 -0.345 1.00 85.25 184 ILE A O 1
ATOM 1405 N N . SER A 1 185 ? 19.603 -2.714 -0.674 1.00 86.62 185 SER A N 1
ATOM 1406 C CA . SER A 1 185 ? 20.193 -2.081 -1.860 1.00 86.62 185 SER A CA 1
ATOM 1407 C C . SER A 1 185 ? 19.191 -1.909 -3.006 1.00 86.62 185 SER A C 1
ATOM 1409 O O . SER A 1 185 ? 19.142 -0.841 -3.620 1.00 86.62 185 SER A O 1
ATOM 1411 N N . ILE A 1 186 ? 18.343 -2.912 -3.255 1.00 86.00 186 ILE A N 1
ATOM 1412 C CA . ILE A 1 186 ? 17.313 -2.867 -4.301 1.00 86.00 186 ILE A CA 1
ATOM 1413 C C . ILE A 1 186 ? 16.244 -1.831 -3.945 1.00 86.00 186 ILE A C 1
ATOM 1415 O O . ILE A 1 186 ? 15.813 -1.070 -4.813 1.00 86.00 186 ILE A O 1
ATOM 1419 N N . LEU A 1 187 ? 15.856 -1.750 -2.668 1.00 87.19 187 LEU A N 1
ATOM 1420 C CA . LEU A 1 187 ? 14.889 -0.767 -2.183 1.00 87.19 187 LEU A CA 1
ATOM 1421 C C . LEU A 1 187 ? 15.406 0.668 -2.369 1.00 87.19 187 LEU A C 1
ATOM 1423 O O . LEU A 1 187 ? 14.699 1.511 -2.923 1.00 87.19 187 LEU A O 1
ATOM 1427 N N . PHE A 1 188 ? 16.659 0.942 -1.989 1.00 90.38 188 PHE A N 1
ATOM 1428 C CA . PHE A 1 188 ? 17.283 2.251 -2.213 1.00 90.38 188 PHE A CA 1
ATOM 1429 C C . PHE A 1 188 ? 17.429 2.591 -3.699 1.00 90.38 188 PHE A C 1
ATOM 1431 O O . PHE A 1 188 ? 17.149 3.724 -4.095 1.00 90.38 188 PHE A O 1
ATOM 1438 N N . MET A 1 189 ? 17.833 1.625 -4.531 1.00 90.12 189 MET A N 1
ATOM 1439 C CA . MET A 1 189 ? 17.916 1.821 -5.980 1.00 90.12 189 MET A CA 1
ATOM 1440 C C . MET A 1 189 ? 16.552 2.169 -6.573 1.00 90.12 189 MET A C 1
ATOM 1442 O O . MET A 1 189 ? 16.444 3.128 -7.335 1.00 90.12 189 MET A O 1
ATOM 1446 N N . MET A 1 190 ? 15.495 1.448 -6.196 1.00 89.38 190 MET A N 1
ATOM 1447 C CA . MET A 1 190 ? 14.140 1.728 -6.668 1.00 89.38 190 MET A CA 1
ATOM 1448 C C . MET A 1 190 ? 13.679 3.131 -6.258 1.00 89.38 190 MET A C 1
ATOM 1450 O O . MET A 1 190 ? 13.203 3.884 -7.109 1.00 89.38 190 MET A O 1
ATOM 1454 N N . LEU A 1 191 ? 13.896 3.523 -4.999 1.00 90.50 191 LEU A N 1
ATOM 1455 C CA . LEU A 1 191 ? 13.577 4.869 -4.523 1.00 90.50 191 LEU A CA 1
ATOM 1456 C C . LEU A 1 191 ? 14.301 5.945 -5.349 1.00 90.50 191 LEU A C 1
ATOM 1458 O O . LEU A 1 191 ? 13.685 6.924 -5.774 1.00 90.50 191 LEU A O 1
ATOM 1462 N N . LEU A 1 192 ? 15.592 5.743 -5.630 1.00 91.81 192 LEU A N 1
ATOM 1463 C CA . LEU A 1 192 ? 16.379 6.640 -6.474 1.00 91.81 192 LEU A CA 1
ATOM 1464 C C . LEU A 1 192 ? 15.789 6.739 -7.890 1.00 91.81 192 LEU A C 1
ATOM 1466 O O . LEU A 1 192 ? 15.593 7.845 -8.390 1.00 91.81 192 LEU A O 1
ATOM 1470 N N . PHE A 1 193 ? 15.465 5.611 -8.531 1.00 90.50 193 PHE A N 1
ATOM 1471 C CA . PHE A 1 193 ? 14.861 5.586 -9.870 1.00 90.50 193 PHE A CA 1
ATOM 1472 C C . PHE A 1 193 ? 13.501 6.298 -9.916 1.00 90.50 193 PHE A C 1
ATOM 1474 O O . PHE A 1 193 ? 13.210 7.023 -10.874 1.00 90.50 193 PHE A O 1
ATOM 1481 N N . VAL A 1 194 ? 12.681 6.152 -8.874 1.00 89.50 194 VAL A N 1
ATOM 1482 C CA . VAL A 1 194 ? 11.404 6.867 -8.750 1.00 89.50 194 VAL A CA 1
ATOM 1483 C C . VAL A 1 194 ? 11.634 8.377 -8.630 1.00 89.50 194 VAL A C 1
ATOM 1485 O O . VAL A 1 194 ? 11.033 9.151 -9.372 1.00 89.50 194 VAL A O 1
ATOM 1488 N N . ILE A 1 195 ? 12.561 8.825 -7.781 1.00 90.31 195 ILE A N 1
ATOM 1489 C CA . ILE A 1 195 ? 12.864 10.258 -7.633 1.00 90.31 195 ILE A CA 1
ATOM 1490 C C . ILE A 1 195 ? 13.441 10.840 -8.933 1.00 90.31 195 ILE A C 1
ATOM 1492 O O . ILE A 1 195 ? 13.020 11.910 -9.376 1.00 90.31 195 ILE A O 1
ATOM 1496 N N . LEU A 1 196 ? 14.376 10.133 -9.574 1.00 90.00 196 LEU A N 1
ATOM 1497 C CA . LEU A 1 196 ? 15.001 10.559 -10.828 1.00 90.00 196 LEU A CA 1
ATOM 1498 C C . LEU A 1 196 ? 13.987 10.671 -11.966 1.00 90.00 196 LEU A C 1
ATOM 1500 O O . LEU A 1 196 ? 14.028 11.634 -12.732 1.00 90.00 196 LEU A O 1
ATOM 1504 N N . SER A 1 197 ? 13.058 9.722 -12.071 1.00 88.00 197 SER A N 1
ATOM 1505 C CA . SER A 1 197 ? 11.997 9.791 -13.076 1.00 88.00 197 SER A CA 1
ATOM 1506 C C . SER A 1 197 ? 11.060 10.972 -12.808 1.00 88.00 197 SER A C 1
ATOM 1508 O O . SER A 1 197 ? 10.843 11.771 -13.717 1.00 88.00 197 SER A O 1
ATOM 1510 N N . ILE A 1 198 ? 10.605 11.192 -11.570 1.00 88.81 198 ILE A N 1
ATOM 1511 C CA . ILE A 1 198 ? 9.792 12.373 -11.213 1.00 88.81 198 ILE A CA 1
ATOM 1512 C C . ILE A 1 198 ? 10.525 13.684 -11.554 1.00 88.81 198 ILE A C 1
ATOM 1514 O O . ILE A 1 198 ? 9.932 14.601 -12.136 1.00 88.81 198 ILE A O 1
ATOM 1518 N N . ALA A 1 199 ? 11.827 13.763 -11.256 1.00 88.06 199 ALA A N 1
ATOM 1519 C CA . ALA A 1 199 ? 12.661 14.917 -11.579 1.00 88.06 199 ALA A CA 1
ATOM 1520 C C . ALA A 1 199 ? 12.797 15.132 -13.099 1.00 88.06 199 ALA A C 1
ATOM 1522 O O . ALA A 1 199 ? 12.665 16.262 -13.576 1.00 88.06 199 ALA A O 1
ATOM 1523 N N . CYS A 1 200 ? 12.987 14.057 -13.872 1.00 86.75 200 CYS A N 1
ATOM 1524 C CA . CYS A 1 200 ? 13.064 14.092 -15.336 1.00 86.75 200 CYS A CA 1
ATOM 1525 C C . CYS A 1 200 ? 11.767 14.633 -15.965 1.00 86.75 200 CYS A C 1
ATOM 1527 O O . CYS A 1 200 ? 11.807 15.452 -16.884 1.00 86.75 200 CYS A O 1
ATOM 1529 N N . PHE A 1 201 ? 10.609 14.275 -15.403 1.00 86.38 201 PHE A N 1
ATOM 1530 C CA . PHE A 1 201 ? 9.295 14.768 -15.835 1.00 86.38 201 PHE A CA 1
ATOM 1531 C C . PHE A 1 201 ? 8.912 16.142 -15.244 1.00 86.38 201 PHE A C 1
ATOM 1533 O O . PHE A 1 201 ? 7.756 16.564 -15.339 1.00 86.38 201 PHE A O 1
ATOM 1540 N N . ARG A 1 202 ? 9.881 16.883 -14.679 1.00 84.06 202 ARG A N 1
ATOM 1541 C CA . ARG A 1 202 ? 9.740 18.259 -14.160 1.00 84.06 202 ARG A CA 1
ATOM 1542 C C . ARG A 1 202 ? 8.590 18.429 -13.163 1.00 84.06 202 ARG A C 1
ATOM 1544 O O . ARG A 1 202 ? 7.941 19.475 -13.170 1.00 84.06 202 ARG A O 1
ATOM 1551 N N . TRP A 1 203 ? 8.332 17.414 -12.332 1.00 78.38 203 TRP A N 1
ATOM 1552 C CA . TRP A 1 203 ? 7.274 17.452 -11.313 1.00 78.38 203 TRP A CA 1
ATOM 1553 C C . TRP A 1 203 ? 5.873 17.730 -11.886 1.00 78.38 203 TRP A C 1
ATOM 1555 O O . TRP A 1 203 ? 5.006 18.267 -11.202 1.00 78.38 203 TRP A O 1
ATOM 1565 N N . LYS A 1 204 ? 5.636 17.375 -13.156 1.00 80.50 204 LYS A N 1
ATOM 1566 C CA . LYS A 1 204 ? 4.315 17.469 -13.781 1.00 80.50 204 LYS A CA 1
ATOM 1567 C C . LYS A 1 204 ? 3.719 16.084 -13.972 1.00 80.50 204 LYS A C 1
ATOM 1569 O O . LYS A 1 204 ? 4.326 15.210 -14.590 1.00 80.50 204 LYS A O 1
ATOM 1574 N N . MET A 1 205 ? 2.491 15.913 -13.492 1.00 73.25 205 MET A N 1
ATOM 1575 C CA . MET A 1 205 ? 1.730 14.683 -13.667 1.00 73.25 205 MET A CA 1
ATOM 1576 C C . MET A 1 205 ? 1.287 14.558 -15.131 1.00 73.25 205 MET A C 1
ATOM 1578 O O . MET A 1 205 ? 0.301 15.149 -15.561 1.00 73.25 205 MET A O 1
ATOM 1582 N N . ASN A 1 206 ? 2.074 13.824 -15.918 1.00 85.69 206 ASN A N 1
ATOM 1583 C CA . ASN A 1 206 ? 1.808 13.543 -17.325 1.00 85.69 206 ASN A CA 1
ATOM 1584 C C . ASN A 1 206 ? 1.521 12.045 -17.518 1.00 85.69 206 ASN A C 1
ATOM 1586 O O . ASN A 1 206 ? 2.006 11.212 -16.754 1.00 85.69 206 ASN A O 1
ATOM 1590 N N . LYS A 1 207 ? 0.788 11.674 -18.574 1.00 86.31 207 LYS A N 1
ATOM 1591 C CA . LYS A 1 207 ? 0.468 10.264 -18.877 1.00 86.31 207 LYS A CA 1
ATOM 1592 C C . LYS A 1 207 ? 1.734 9.406 -19.036 1.00 86.31 207 LYS A C 1
ATOM 1594 O O . LYS A 1 207 ? 1.747 8.248 -18.630 1.00 86.31 207 LYS A O 1
ATOM 1599 N N . GLY A 1 208 ? 2.813 9.999 -19.557 1.00 86.88 208 GLY A N 1
ATOM 1600 C CA . GLY A 1 208 ? 4.123 9.349 -19.681 1.00 86.88 208 GLY A CA 1
ATOM 1601 C C . GLY A 1 208 ? 4.806 9.046 -18.341 1.00 86.88 208 GLY A C 1
ATOM 1602 O O . GLY A 1 208 ? 5.416 7.987 -18.208 1.00 86.88 208 GLY A O 1
ATOM 1603 N N . LEU A 1 209 ? 4.647 9.912 -17.330 1.00 87.12 209 LEU A N 1
ATOM 1604 C CA . LEU A 1 209 ? 5.132 9.644 -15.971 1.00 87.12 209 LEU A CA 1
ATOM 1605 C C . LEU A 1 209 ? 4.398 8.431 -15.386 1.00 87.12 209 LEU A C 1
ATOM 1607 O O . LEU A 1 209 ? 5.042 7.518 -14.886 1.00 87.12 209 LEU A O 1
ATOM 1611 N N . GLY A 1 210 ? 3.067 8.383 -15.522 1.00 87.7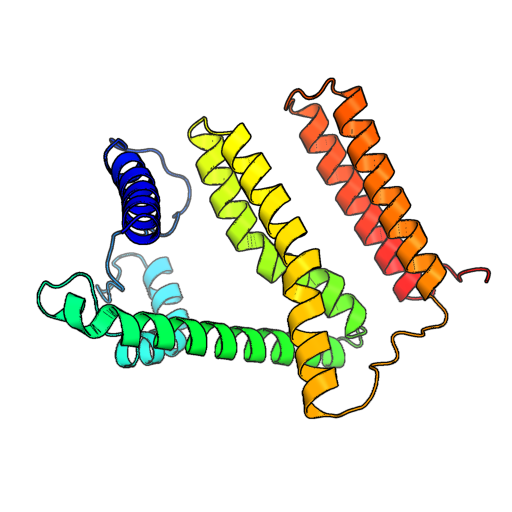5 210 GLY A N 1
ATOM 1612 C CA . GLY A 1 210 ? 2.258 7.253 -15.051 1.00 87.75 210 GLY A CA 1
ATOM 1613 C C . GLY A 1 210 ? 2.661 5.921 -15.691 1.00 87.75 210 GLY A C 1
ATOM 1614 O O . GLY A 1 210 ? 2.871 4.941 -14.984 1.00 87.75 210 GLY A O 1
ATOM 1615 N N . PHE A 1 211 ? 2.853 5.890 -17.014 1.00 90.06 211 PHE A N 1
ATOM 1616 C CA . PHE A 1 211 ? 3.344 4.690 -17.704 1.00 90.06 211 PHE A CA 1
ATOM 1617 C C . PHE A 1 211 ? 4.736 4.264 -17.212 1.00 90.06 211 PHE A C 1
ATOM 1619 O O . PHE A 1 211 ? 4.967 3.085 -16.955 1.00 90.06 211 PHE A O 1
ATOM 1626 N N . THR A 1 212 ? 5.644 5.227 -17.024 1.00 90.25 212 THR A N 1
ATOM 1627 C CA . THR A 1 212 ? 6.994 4.970 -16.498 1.00 90.25 212 THR A CA 1
ATOM 1628 C C . THR A 1 212 ? 6.947 4.385 -15.083 1.00 90.25 212 THR A C 1
ATOM 1630 O O . THR A 1 212 ? 7.680 3.444 -14.792 1.00 90.25 212 THR A O 1
ATOM 1633 N N . MET A 1 213 ? 6.058 4.889 -14.219 1.00 87.75 213 MET A N 1
ATOM 1634 C CA . MET A 1 213 ? 5.852 4.368 -12.862 1.00 87.75 213 MET A CA 1
ATOM 1635 C C . MET A 1 213 ? 5.334 2.926 -12.871 1.00 87.75 213 MET A C 1
ATOM 1637 O O . MET A 1 213 ? 5.874 2.084 -12.158 1.00 87.75 213 MET A O 1
ATOM 1641 N N . PHE A 1 214 ? 4.341 2.612 -13.711 1.00 90.56 214 PHE A N 1
ATOM 1642 C CA . PHE A 1 214 ? 3.853 1.237 -13.862 1.00 90.56 214 PHE A CA 1
ATOM 1643 C C . PHE A 1 214 ? 4.954 0.292 -14.348 1.00 90.56 214 PHE A C 1
ATOM 1645 O O . PHE A 1 214 ? 5.127 -0.786 -13.786 1.00 90.56 214 PHE A O 1
ATOM 1652 N N . LEU A 1 215 ? 5.724 0.701 -15.361 1.00 91.88 215 LEU A N 1
ATOM 1653 C CA . LEU A 1 215 ? 6.832 -0.100 -15.879 1.00 91.88 215 LEU A CA 1
ATOM 1654 C C . LEU A 1 215 ? 7.883 -0.372 -14.793 1.00 91.88 215 LEU A C 1
ATOM 1656 O O . LEU A 1 215 ? 8.287 -1.518 -14.614 1.00 91.88 215 LEU A O 1
ATOM 1660 N N . LEU A 1 216 ? 8.292 0.661 -14.047 1.00 89.69 216 LEU A N 1
ATOM 1661 C CA . LEU A 1 216 ? 9.238 0.525 -12.937 1.00 89.69 216 LEU A CA 1
ATOM 1662 C C . LEU A 1 216 ? 8.713 -0.413 -11.846 1.00 89.69 216 LEU A C 1
ATOM 1664 O O . LEU A 1 216 ? 9.478 -1.236 -11.354 1.00 89.69 216 LEU A O 1
ATOM 1668 N N . TYR A 1 217 ? 7.423 -0.338 -11.510 1.00 89.62 217 TYR A N 1
ATOM 1669 C CA . TYR A 1 217 ? 6.796 -1.251 -10.554 1.00 89.62 217 TYR A CA 1
ATOM 1670 C C . TYR A 1 217 ? 6.858 -2.712 -11.025 1.00 89.62 217 TYR A C 1
ATOM 1672 O O . TYR A 1 217 ? 7.301 -3.575 -10.271 1.00 89.62 217 TYR A O 1
ATOM 1680 N N . PHE A 1 218 ? 6.496 -3.001 -12.281 1.00 90.69 218 PHE A N 1
ATOM 1681 C CA . PHE A 1 218 ? 6.575 -4.365 -12.821 1.00 90.69 218 PHE A CA 1
ATOM 1682 C C . PHE A 1 218 ? 8.009 -4.901 -12.857 1.00 90.69 218 PHE A C 1
ATOM 1684 O O . PHE A 1 218 ? 8.243 -6.048 -12.478 1.00 90.69 218 PHE A O 1
ATOM 1691 N N . VAL A 1 219 ? 8.970 -4.075 -13.283 1.00 90.56 219 VAL A N 1
ATOM 1692 C CA . VAL A 1 219 ? 10.394 -4.441 -13.274 1.00 90.56 219 VAL A CA 1
ATOM 1693 C C . VAL A 1 219 ? 10.862 -4.716 -11.847 1.00 90.56 219 VAL A C 1
ATOM 1695 O O . VAL A 1 219 ? 11.525 -5.722 -11.612 1.00 90.56 219 VAL A O 1
ATOM 1698 N N . PHE A 1 220 ? 10.483 -3.872 -10.886 1.00 88.38 220 PHE A N 1
ATOM 1699 C CA . PHE A 1 220 ? 10.826 -4.056 -9.480 1.00 88.38 220 PHE A CA 1
ATOM 1700 C C . PHE A 1 220 ? 10.269 -5.365 -8.918 1.00 88.38 220 PHE A C 1
ATOM 1702 O O . PHE A 1 220 ? 11.028 -6.136 -8.339 1.00 88.38 220 PHE A O 1
ATOM 1709 N N . VAL A 1 221 ? 8.979 -5.651 -9.122 1.00 88.06 221 VAL A N 1
ATOM 1710 C CA . VAL A 1 221 ? 8.366 -6.900 -8.647 1.00 88.06 221 VAL A CA 1
ATOM 1711 C C . VAL A 1 221 ? 9.053 -8.105 -9.287 1.00 88.06 221 VAL A C 1
ATOM 1713 O O . VAL A 1 221 ? 9.408 -9.043 -8.581 1.00 88.06 221 VAL A O 1
ATOM 1716 N N . ALA A 1 222 ? 9.319 -8.075 -10.596 1.00 89.00 222 ALA A N 1
ATOM 1717 C CA . ALA A 1 222 ? 10.012 -9.166 -11.279 1.00 89.00 222 ALA A CA 1
ATOM 1718 C C . ALA A 1 222 ? 11.422 -9.408 -10.712 1.00 89.00 222 ALA A C 1
ATOM 1720 O O . ALA A 1 222 ? 11.777 -10.548 -10.421 1.00 89.00 222 ALA A O 1
ATOM 1721 N N . VAL A 1 223 ? 12.205 -8.343 -10.508 1.00 86.19 223 VAL A N 1
ATOM 1722 C CA . VAL A 1 223 ? 13.550 -8.428 -9.920 1.00 86.19 223 VAL A CA 1
ATOM 1723 C C . VAL A 1 223 ? 13.482 -8.925 -8.475 1.00 86.19 223 VAL A C 1
ATOM 1725 O O . VAL A 1 223 ? 14.212 -9.845 -8.119 1.00 86.19 223 VAL A O 1
ATOM 1728 N N . SER A 1 224 ? 12.576 -8.379 -7.659 1.00 84.69 224 SER A N 1
ATOM 1729 C CA . SER A 1 224 ? 12.386 -8.786 -6.262 1.00 84.69 224 SER A CA 1
ATOM 1730 C C . SER A 1 224 ? 12.025 -10.267 -6.148 1.00 84.69 224 SER A C 1
ATOM 1732 O O . SER A 1 224 ? 12.577 -10.964 -5.303 1.00 84.69 224 SER A O 1
ATOM 1734 N N . LEU A 1 225 ? 11.147 -10.771 -7.020 1.00 85.12 225 LEU A N 1
ATOM 1735 C CA . LEU A 1 225 ? 10.794 -12.189 -7.056 1.00 85.12 225 LEU A CA 1
ATOM 1736 C C . LEU A 1 225 ? 11.969 -13.059 -7.520 1.00 85.12 225 LEU A C 1
ATOM 1738 O O . LEU A 1 225 ? 12.192 -14.124 -6.954 1.00 85.12 225 LEU A O 1
ATOM 1742 N N . MET A 1 226 ? 12.746 -12.624 -8.518 1.00 84.56 226 MET A N 1
ATOM 1743 C CA . MET A 1 226 ? 13.930 -13.372 -8.970 1.00 84.56 226 MET A CA 1
ATOM 1744 C C . MET A 1 226 ? 14.994 -13.527 -7.875 1.00 84.56 226 MET A C 1
ATOM 1746 O O . MET A 1 226 ? 15.654 -14.569 -7.824 1.00 84.56 226 MET A O 1
ATOM 1750 N N . PHE A 1 227 ? 15.157 -12.524 -7.007 1.00 79.81 227 PHE A N 1
ATOM 1751 C CA . PHE A 1 227 ? 16.028 -12.623 -5.834 1.00 79.81 227 PHE A CA 1
ATOM 1752 C C . PHE A 1 227 ? 15.472 -13.598 -4.791 1.00 79.81 227 PHE A C 1
ATOM 1754 O O . PHE A 1 227 ? 16.201 -14.477 -4.340 1.00 79.81 227 PHE A O 1
ATOM 1761 N N . GLU A 1 228 ? 14.180 -13.510 -4.468 1.00 78.38 228 GLU A N 1
ATOM 1762 C CA . GLU A 1 228 ? 13.559 -14.359 -3.441 1.00 78.38 228 GLU A CA 1
ATOM 1763 C C . GLU A 1 228 ? 13.527 -15.847 -3.841 1.00 78.38 228 GLU A C 1
ATOM 1765 O O . GLU A 1 228 ? 13.827 -16.734 -3.043 1.00 78.38 228 GLU A O 1
ATOM 1770 N N . TYR A 1 229 ? 13.280 -16.150 -5.121 1.00 80.12 229 TYR A N 1
ATOM 1771 C CA . TYR A 1 229 ? 13.368 -17.518 -5.652 1.00 80.12 229 TYR A CA 1
ATOM 1772 C C . TYR A 1 229 ? 14.813 -18.018 -5.850 1.00 80.12 229 TYR A C 1
ATOM 1774 O O . TYR A 1 229 ? 15.011 -19.083 -6.435 1.00 80.12 229 TYR A O 1
ATOM 1782 N N . ASN A 1 230 ? 15.826 -17.279 -5.375 1.00 71.19 230 ASN A N 1
ATOM 1783 C CA . ASN A 1 230 ? 17.252 -17.615 -5.483 1.00 71.19 230 ASN A CA 1
ATOM 1784 C C . ASN A 1 230 ? 17.735 -17.866 -6.928 1.00 71.19 230 ASN A C 1
ATOM 1786 O O . ASN A 1 230 ? 18.747 -18.531 -7.151 1.00 71.19 230 ASN A O 1
ATOM 1790 N N . VAL A 1 231 ? 17.034 -17.316 -7.927 1.00 67.50 231 VAL A N 1
ATOM 1791 C CA . VAL A 1 231 ? 17.464 -17.356 -9.337 1.00 67.50 231 VAL A CA 1
ATOM 1792 C C . VAL A 1 231 ? 18.646 -16.408 -9.543 1.00 67.50 231 VAL A C 1
ATOM 1794 O O . VAL A 1 231 ? 19.573 -16.713 -10.291 1.00 67.50 231 VAL A O 1
ATOM 1797 N N . LEU A 1 232 ? 18.626 -15.270 -8.846 1.00 61.78 232 LEU A N 1
ATOM 1798 C CA . LEU A 1 232 ? 19.747 -14.349 -8.731 1.00 61.78 232 LEU A CA 1
ATOM 1799 C C . LEU A 1 232 ? 20.387 -14.538 -7.358 1.00 61.78 232 LEU A C 1
ATOM 1801 O O . LEU A 1 232 ? 19.837 -14.128 -6.340 1.00 61.78 232 LEU A O 1
ATOM 1805 N N . THR A 1 233 ? 21.548 -15.183 -7.325 1.00 61.09 233 THR A N 1
ATOM 1806 C CA . THR A 1 233 ? 22.316 -15.354 -6.090 1.00 61.09 233 THR A CA 1
ATOM 1807 C C . THR A 1 233 ? 22.997 -14.031 -5.755 1.00 61.09 233 THR A C 1
ATOM 1809 O O . THR A 1 233 ? 23.754 -13.501 -6.573 1.00 61.09 233 THR A O 1
ATOM 1812 N N . CYS A 1 234 ? 22.732 -13.474 -4.570 1.00 60.44 234 CYS A N 1
ATOM 1813 C CA . CYS A 1 234 ? 23.494 -12.320 -4.101 1.00 60.44 234 CYS A CA 1
ATOM 1814 C C . CYS A 1 234 ? 24.964 -12.763 -3.931 1.00 60.44 234 CYS A C 1
ATOM 1816 O O . CYS A 1 234 ? 25.221 -13.803 -3.325 1.00 60.44 234 CYS A O 1
ATOM 1818 N N . PRO A 1 235 ? 25.937 -12.033 -4.506 1.00 61.06 235 PRO A N 1
ATOM 1819 C CA . PRO A 1 235 ? 27.344 -12.438 -4.485 1.00 61.06 235 PRO A CA 1
ATOM 1820 C C . PRO A 1 235 ? 28.030 -12.256 -3.118 1.00 61.06 235 PRO A C 1
ATOM 1822 O O . PRO A 1 235 ? 29.217 -12.558 -3.008 1.00 61.06 235 PRO A O 1
ATOM 1825 N N . PHE A 1 236 ? 27.312 -11.750 -2.109 1.00 49.28 236 PHE A N 1
ATOM 1826 C CA . PHE A 1 236 ? 27.806 -11.431 -0.769 1.00 49.28 236 PHE A CA 1
ATOM 1827 C C . PHE A 1 236 ? 26.916 -12.06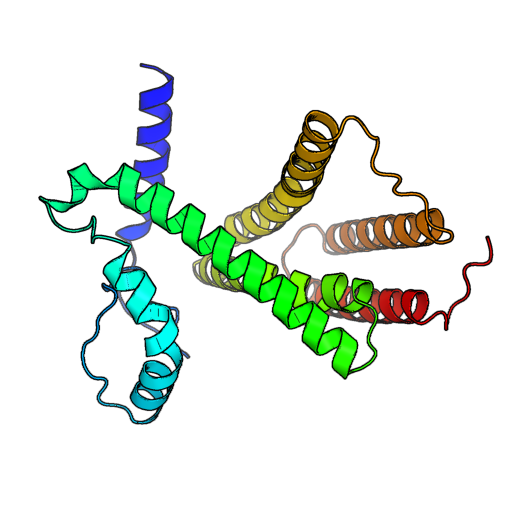1 0.293 1.00 49.28 236 PHE A C 1
ATOM 1829 O O . PHE A 1 236 ? 25.680 -11.927 0.138 1.00 49.28 236 PHE A O 1
#

InterPro domains:
  IPR004481 Sodium/potassium/calcium exchanger [PTHR10846] (33-235)
  IPR004837 Sodium/calcium exchanger membrane region [PF01699] (78-225)
  IPR044880 NCX, central ion-binding domain superfamily [G3DSA:1.20.1420.30] (30-226)

Mean predicted aligned error: 12.46 Å

Organism: Diploptera punctata (NCBI:txid6984)

Foldseek 3Di:
DVVVVVVVVVVVVVVVVVPPDDDDDDDDDDDPPPDDVDPPQDPDPVVNVVCVVCVVVVVVVPVQADDCVDPVNVVCVVSNVVSVVVSVVVVLVVQLVVLVVVCVVVVHDSVLSCVPVVVCVVCVVLLVVLVVCVVVVNNVVSVCSSVVVVVCCVPPVPVVVQVVCCVPVVDHDDPDDPCPVVVVVLVVVLVVVLVVLCVVVVVDDDPVSVVVVVVSVVVSSVVVVCVVVCVPPDPD

Secondary structure (DSSP, 8-state):
-HHHHHHHHHHHHHHHTTS-------SS----TTS----PPPSSHHHHHHHHHHHHHHHHHHHHS--TTSTTGGGGHHHHHHHHHHHHHHHHHHHHHHHHHHHHHHT--HHHHIIIIIHHHHHHHHHHHHHHHHHTT-HHHHHHHHHHHHHHIIIIITHHHHHHHHHHH-S------TTHHHHHHHHHHHHHHHHHHHHHTTT---HHHHHHHHHHHHHHHHHHHHHHTTSS----